Protein AF-A0A395ILX0-F1 (afdb_monomer_lite)

Secondary structure (DSSP, 8-state):
----SSSSSS----------S------HHHHHHHH-S--PPSS-SSSHHHHHHHHHHHH-B-HHHHTTT-TTPPBHHHHHHHHHHHGGG--HHHHTTS-HHHHSGGG---HHHHHHHHHHHHHT-SHHHHHHHHHHHHHHHHHHHHHHHHS-TT---GGGHHHHTT---HHHHHHHHHHHHHHHHHHTT-------SSSPPPHHHHHHHHHHHSTTTTSSSSS--

Organism: NCBI:txid38457

Radius of gyration: 26.36 Å; chains: 1; bounding box: 85×76×50 Å

pLDDT: mean 75.35, std 17.94, range [32.88, 97.44]

InterPro domains:
  IPR006674 HD domain [PF13023] (54-103)
  IPR006674 HD domain [PF13023] (110-171)
  IPR039356 5'-deoxynucleotidase YfbR/HDDC2 [PTHR11845] (108-191)

Structure (mmCIF, N/CA/C/O backbone):
data_AF-A0A395ILX0-F1
#
_entry.id   AF-A0A395ILX0-F1
#
loop_
_atom_site.group_PDB
_atom_site.id
_atom_site.type_symbol
_atom_site.label_atom_id
_atom_site.label_alt_id
_atom_site.label_comp_id
_atom_site.label_asym_id
_atom_site.label_entity_id
_atom_site.label_seq_id
_atom_site.pdbx_PDB_ins_code
_atom_site.Cartn_x
_atom_site.Cartn_y
_atom_site.Cartn_z
_atom_site.occupancy
_atom_site.B_iso_or_equiv
_atom_site.auth_seq_id
_atom_site.auth_comp_id
_atom_site.auth_asym_id
_atom_site.auth_atom_id
_atom_site.pdbx_PDB_model_num
ATOM 1 N N . MET A 1 1 ? 54.446 52.597 -11.846 1.00 37.75 1 MET A N 1
ATOM 2 C CA . MET A 1 1 ? 53.553 53.624 -11.258 1.00 37.75 1 MET A CA 1
ATOM 3 C C . MET A 1 1 ? 52.140 53.222 -11.654 1.00 37.75 1 MET A C 1
ATOM 5 O O . MET A 1 1 ? 51.953 52.989 -12.832 1.00 37.75 1 MET A O 1
ATOM 9 N N . SER A 1 2 ? 51.158 52.989 -10.794 1.00 36.16 2 SER A N 1
ATOM 10 C CA . SER A 1 2 ? 50.891 53.524 -9.460 1.00 36.16 2 SER A CA 1
ATOM 11 C C . SER A 1 2 ? 49.980 52.571 -8.675 1.00 36.16 2 SER A C 1
ATOM 13 O O . SER A 1 2 ? 49.118 51.905 -9.242 1.00 36.16 2 SER A O 1
ATOM 15 N N . ASN A 1 3 ? 50.185 52.558 -7.361 1.00 38.41 3 ASN A N 1
ATOM 16 C CA . ASN A 1 3 ? 49.425 51.847 -6.341 1.00 38.41 3 ASN A CA 1
ATOM 17 C C . ASN A 1 3 ? 47.933 52.204 -6.351 1.00 38.41 3 ASN A C 1
ATOM 19 O O . ASN A 1 3 ? 47.595 53.334 -6.017 1.00 38.41 3 ASN A O 1
ATOM 23 N N . ILE A 1 4 ? 47.054 51.235 -6.610 1.00 40.38 4 ILE A N 1
ATOM 24 C CA . ILE A 1 4 ? 45.664 51.256 -6.129 1.00 40.38 4 ILE A CA 1
ATOM 25 C C . ILE A 1 4 ? 45.257 49.809 -5.843 1.00 40.38 4 ILE A C 1
ATOM 27 O O . ILE A 1 4 ? 44.705 49.166 -6.716 1.00 40.38 4 ILE A O 1
ATOM 31 N N . THR A 1 5 ? 45.570 49.286 -4.655 1.00 44.69 5 THR A N 1
ATOM 32 C CA . THR A 1 5 ? 44.813 48.201 -3.983 1.00 44.69 5 THR A CA 1
ATOM 33 C C . THR A 1 5 ? 45.448 47.908 -2.621 1.00 44.69 5 THR A C 1
ATOM 35 O O . THR A 1 5 ? 46.076 46.867 -2.423 1.00 44.69 5 THR A O 1
ATOM 38 N N . LYS A 1 6 ? 45.322 48.832 -1.662 1.00 42.38 6 LYS A N 1
ATOM 39 C CA . LYS A 1 6 ? 45.599 48.506 -0.251 1.00 42.38 6 LYS A CA 1
ATOM 40 C C . LYS A 1 6 ? 44.650 49.125 0.780 1.00 42.38 6 LYS A C 1
ATOM 42 O O . LYS A 1 6 ? 44.779 48.794 1.945 1.00 42.38 6 LYS A O 1
ATOM 47 N N . GLU A 1 7 ? 43.649 49.908 0.371 1.00 39.06 7 GLU A N 1
ATOM 48 C CA . GLU A 1 7 ? 42.741 50.601 1.310 1.00 39.06 7 GLU A CA 1
ATOM 49 C C . GLU A 1 7 ? 41.268 50.160 1.238 1.00 39.06 7 GLU A C 1
ATOM 51 O O . GLU A 1 7 ? 40.382 50.854 1.719 1.00 39.06 7 GLU A O 1
ATOM 56 N N . ALA A 1 8 ? 40.980 48.978 0.688 1.00 37.53 8 ALA A N 1
ATOM 57 C CA . ALA A 1 8 ? 39.621 48.417 0.678 1.00 37.53 8 ALA A CA 1
ATOM 58 C C . ALA A 1 8 ? 39.522 47.051 1.380 1.00 37.53 8 ALA A C 1
ATOM 60 O O . ALA A 1 8 ? 38.641 46.258 1.057 1.00 37.53 8 ALA A O 1
ATOM 61 N N . ARG A 1 9 ? 40.443 46.748 2.309 1.00 35.59 9 ARG A N 1
ATOM 62 C CA . ARG A 1 9 ? 40.437 45.480 3.064 1.00 35.59 9 ARG A CA 1
ATOM 63 C C . ARG A 1 9 ? 40.113 45.617 4.556 1.00 35.59 9 ARG A C 1
ATOM 65 O O . ARG A 1 9 ? 39.810 44.607 5.173 1.00 35.59 9 ARG A O 1
ATOM 72 N N . ASP A 1 10 ? 40.022 46.834 5.088 1.00 39.03 10 ASP A N 1
ATOM 73 C CA . ASP A 1 10 ? 39.715 47.068 6.505 1.00 39.03 10 ASP A CA 1
ATOM 74 C C . ASP A 1 10 ? 38.418 47.872 6.655 1.00 39.03 10 ASP A C 1
ATOM 76 O O . ASP A 1 10 ? 38.462 49.066 6.939 1.00 39.03 10 ASP A O 1
ATOM 80 N N . LYS A 1 11 ? 37.258 47.246 6.386 1.00 45.38 11 LYS A N 1
ATOM 81 C CA . LYS A 1 11 ? 35.922 47.729 6.824 1.00 45.38 11 LYS A CA 1
ATOM 82 C C . LYS A 1 11 ? 34.763 46.755 6.548 1.00 45.38 11 LYS A C 1
ATOM 84 O O . LYS A 1 11 ? 33.643 47.178 6.278 1.00 45.38 11 LYS A O 1
ATOM 89 N N . ALA A 1 12 ? 35.000 45.451 6.646 1.00 38.78 12 ALA A N 1
ATOM 90 C CA . ALA A 1 12 ? 33.917 44.479 6.772 1.00 38.78 12 ALA A CA 1
ATOM 91 C C . ALA A 1 12 ? 33.974 43.928 8.197 1.00 38.78 12 ALA A C 1
ATOM 93 O O . ALA A 1 12 ? 34.868 43.152 8.521 1.00 38.78 12 ALA A O 1
ATOM 94 N N . GLY A 1 13 ? 33.079 44.416 9.059 1.00 38.31 13 GLY A N 1
ATOM 95 C CA . GLY A 1 13 ? 32.908 43.873 10.402 1.00 38.31 13 GLY A CA 1
ATOM 96 C C . GLY A 1 13 ? 32.650 42.371 10.327 1.00 38.31 13 GLY A C 1
ATOM 97 O O . GLY A 1 13 ? 31.923 41.904 9.449 1.00 38.31 13 GLY A O 1
ATOM 98 N N . GLU A 1 14 ? 33.287 41.626 11.224 1.00 37.19 14 GLU A N 1
ATOM 99 C CA . GLU A 1 14 ? 33.041 40.201 11.407 1.00 37.19 14 GLU A CA 1
ATOM 100 C C . GLU A 1 14 ? 31.539 39.964 11.613 1.00 37.19 14 GLU A C 1
ATOM 102 O O . GLU A 1 14 ? 30.945 40.570 12.510 1.00 37.19 14 GLU A O 1
ATOM 107 N N . PRO A 1 15 ? 30.891 39.085 10.833 1.00 40.38 15 PRO A N 1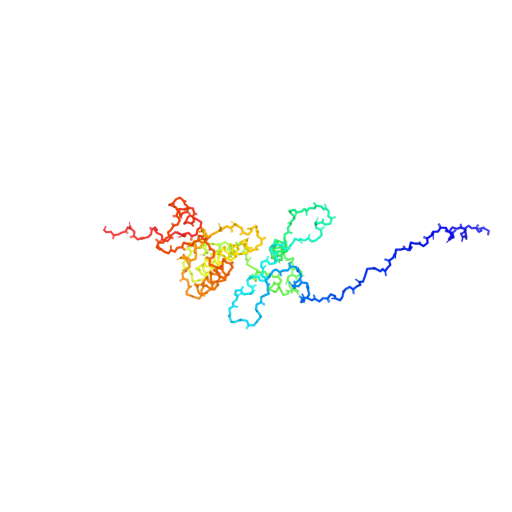
ATOM 108 C CA . PRO A 1 15 ? 29.608 38.558 11.238 1.00 40.38 15 PRO A CA 1
ATOM 109 C C . PRO A 1 15 ? 29.876 37.558 12.365 1.00 40.38 15 PRO A C 1
ATOM 111 O O . PRO A 1 15 ? 30.141 36.381 12.124 1.00 40.38 15 PRO A O 1
ATOM 114 N N . THR A 1 16 ? 29.802 38.024 13.611 1.00 40.56 16 THR A N 1
ATOM 115 C CA . THR A 1 16 ? 29.566 37.173 14.780 1.00 40.56 16 THR A CA 1
ATOM 116 C C . THR A 1 16 ? 28.148 36.610 14.686 1.00 40.56 16 THR A C 1
ATOM 118 O O . THR A 1 16 ? 27.218 37.046 15.355 1.00 40.56 16 THR A O 1
ATOM 121 N N . LEU A 1 17 ? 27.966 35.632 13.800 1.00 40.72 17 LEU A N 1
ATOM 122 C CA . LEU A 1 17 ? 26.864 34.691 13.909 1.00 40.72 17 LEU A CA 1
ATOM 123 C C . LEU A 1 17 ? 27.265 33.702 14.995 1.00 40.72 17 LEU A C 1
ATOM 125 O O . LEU A 1 17 ? 28.169 32.893 14.802 1.00 40.72 17 LEU A O 1
ATOM 129 N N . GLU A 1 18 ? 26.617 33.834 16.148 1.00 38.47 18 GLU A N 1
ATOM 130 C CA . GLU A 1 18 ? 26.640 32.891 17.259 1.00 38.47 18 GLU A CA 1
ATOM 131 C C . GLU A 1 18 ? 26.557 31.447 16.741 1.00 38.47 18 GLU A C 1
ATOM 133 O O . GLU A 1 18 ? 25.488 30.906 16.450 1.00 38.47 18 GLU A O 1
ATOM 138 N N . ALA A 1 19 ? 27.719 30.807 16.617 1.00 39.69 19 ALA A N 1
ATOM 139 C CA . ALA A 1 19 ? 27.864 29.385 16.357 1.00 39.69 19 ALA A CA 1
ATOM 140 C C . ALA A 1 19 ? 27.577 28.609 17.651 1.00 39.69 19 ALA A C 1
ATOM 142 O O . ALA A 1 19 ? 28.439 27.930 18.199 1.00 39.69 19 ALA A O 1
ATOM 143 N N . THR A 1 20 ? 26.362 28.747 18.174 1.00 41.03 20 THR A N 1
ATOM 144 C CA . THR A 1 20 ? 25.880 28.031 19.361 1.00 41.03 20 THR A CA 1
ATOM 145 C C . THR A 1 20 ? 24.403 27.681 19.209 1.00 41.03 20 THR A C 1
ATOM 147 O O . THR A 1 20 ? 23.573 27.929 20.078 1.00 41.03 20 THR A O 1
ATOM 150 N N . LYS A 1 21 ? 24.059 26.988 18.121 1.00 40.59 21 LYS A N 1
ATOM 151 C CA . LYS A 1 21 ? 23.031 25.949 18.223 1.00 40.59 21 LYS A CA 1
ATOM 152 C C . LYS A 1 21 ? 23.736 24.614 18.169 1.00 40.59 21 LYS A C 1
ATOM 154 O O . LYS A 1 21 ? 24.311 24.248 17.151 1.00 40.59 21 LYS A O 1
ATOM 159 N N . ALA A 1 22 ? 23.738 23.959 19.328 1.00 43.06 22 ALA A N 1
ATOM 160 C CA . ALA A 1 22 ? 24.242 22.622 19.546 1.00 43.06 22 ALA A CA 1
ATOM 161 C C . ALA A 1 22 ? 23.949 21.744 18.330 1.00 43.06 22 ALA A C 1
ATOM 163 O O . ALA A 1 22 ? 22.792 21.561 17.948 1.00 43.06 22 ALA A O 1
ATOM 164 N N . GLN A 1 23 ? 25.008 21.200 17.744 1.00 47.88 23 GLN A N 1
ATOM 165 C CA . GLN A 1 23 ? 24.914 20.068 16.846 1.00 47.88 23 GLN A CA 1
ATOM 166 C C . GLN A 1 23 ? 24.413 18.899 17.695 1.00 47.88 23 GLN A C 1
ATOM 168 O O . GLN A 1 23 ? 25.193 18.146 18.273 1.00 47.88 23 GLN A O 1
ATOM 173 N N . GLN A 1 24 ? 23.094 18.832 17.891 1.00 59.31 24 GLN A N 1
ATOM 174 C CA . GLN A 1 24 ? 22.452 17.693 18.521 1.00 59.31 24 GLN A CA 1
ATOM 175 C C . GLN A 1 24 ? 22.918 16.455 17.760 1.00 59.31 24 GLN A C 1
ATOM 177 O O . GLN A 1 24 ? 22.931 16.453 16.528 1.00 59.31 24 GLN A O 1
ATOM 182 N N . SER A 1 25 ? 23.360 15.433 18.494 1.00 55.97 25 SER A N 1
ATOM 183 C CA . SER A 1 25 ? 23.783 14.169 17.905 1.00 55.97 25 SER A CA 1
ATOM 184 C C . SER A 1 25 ? 22.599 13.552 17.170 1.00 55.97 25 SER A C 1
ATOM 186 O O . SER A 1 25 ? 21.704 12.963 17.783 1.00 55.97 25 SER A O 1
ATOM 188 N N . TRP A 1 26 ? 22.580 13.772 15.859 1.00 72.31 26 TRP A N 1
ATOM 189 C CA . TRP A 1 26 ? 21.624 13.190 14.938 1.00 72.31 26 TRP A CA 1
ATOM 190 C C . TRP A 1 26 ? 21.804 11.673 14.962 1.00 72.31 26 TRP A C 1
ATOM 192 O O . TRP A 1 26 ? 22.924 11.173 14.843 1.00 72.31 26 TRP A O 1
ATOM 202 N N . SER A 1 27 ? 20.705 10.952 15.151 1.00 78.56 27 SER A N 1
ATOM 203 C CA . SER A 1 27 ? 20.638 9.507 14.964 1.00 78.56 27 SER A CA 1
ATOM 204 C C . SER A 1 27 ? 19.290 9.164 14.342 1.00 78.56 27 SER A C 1
ATOM 206 O O . SER A 1 27 ? 18.306 9.888 14.541 1.00 78.56 27 SER A O 1
ATOM 208 N N . VAL A 1 28 ? 19.251 8.082 13.568 1.00 70.25 28 VAL A N 1
ATOM 209 C CA . VAL A 1 28 ? 18.034 7.630 12.883 1.00 70.25 28 VAL A CA 1
ATOM 210 C C . VAL A 1 28 ? 16.945 7.319 13.909 1.00 70.25 28 VAL A C 1
ATOM 212 O O . VAL A 1 28 ? 15.804 7.738 13.749 1.00 70.25 28 VAL A O 1
ATOM 215 N N . GLU A 1 29 ? 17.323 6.696 15.021 1.00 74.75 29 GLU A N 1
ATOM 216 C CA . GLU A 1 29 ? 16.431 6.287 16.106 1.00 74.75 29 GLU A CA 1
ATOM 217 C C . GLU A 1 29 ? 15.801 7.498 16.794 1.00 74.75 29 GLU A C 1
ATOM 219 O O . GLU A 1 29 ? 14.611 7.490 17.095 1.00 74.75 29 GLU A O 1
ATOM 224 N N . LYS A 1 30 ? 16.570 8.576 17.003 1.00 72.00 30 LYS A N 1
ATOM 225 C CA . LYS A 1 30 ? 16.038 9.813 17.586 1.00 72.00 30 LYS A CA 1
ATOM 226 C C . LYS A 1 30 ? 15.044 10.489 16.658 1.00 72.00 30 LYS A C 1
ATOM 228 O O . LYS A 1 30 ? 13.990 10.904 17.123 1.00 72.00 30 LYS A O 1
ATOM 233 N N . VAL A 1 31 ? 15.349 10.591 15.365 1.00 73.75 31 VAL A N 1
ATOM 234 C CA . VAL A 1 31 ? 14.406 11.171 14.395 1.00 73.75 31 VAL A CA 1
ATOM 235 C C . VAL A 1 31 ? 13.131 10.327 14.341 1.00 73.75 31 VAL A C 1
ATOM 237 O O . VAL A 1 31 ? 12.039 10.884 14.407 1.00 73.75 31 VAL A O 1
ATOM 240 N N . ILE A 1 32 ? 13.264 8.996 14.333 1.00 69.94 32 ILE A N 1
ATOM 241 C CA . ILE A 1 32 ? 12.125 8.071 14.379 1.00 69.94 32 ILE A CA 1
ATOM 242 C C . ILE A 1 32 ? 11.286 8.272 15.654 1.00 69.94 32 ILE A C 1
ATOM 244 O O . ILE A 1 32 ? 10.066 8.332 15.582 1.00 69.94 32 ILE A O 1
ATOM 248 N N . ALA A 1 33 ? 11.916 8.419 16.817 1.00 68.44 33 ALA A N 1
ATOM 249 C CA . ALA A 1 33 ? 11.198 8.577 18.082 1.00 68.44 33 ALA A CA 1
ATOM 250 C C . ALA A 1 33 ? 10.549 9.961 18.267 1.00 68.44 33 ALA A C 1
ATOM 252 O O . ALA A 1 33 ? 9.611 10.092 19.048 1.00 68.44 33 ALA A O 1
ATOM 253 N N . THR A 1 34 ? 11.068 11.001 17.605 1.00 68.94 34 THR A N 1
ATOM 254 C CA . THR A 1 34 ? 10.608 12.388 17.813 1.00 68.94 34 THR A CA 1
ATOM 255 C C . THR A 1 34 ? 9.522 12.789 16.820 1.00 68.94 34 THR A C 1
ATOM 257 O O . THR A 1 34 ? 8.602 13.516 17.178 1.00 68.94 34 THR A O 1
ATOM 260 N N . GLU A 1 35 ? 9.632 12.325 15.577 1.00 66.06 35 GLU A N 1
ATOM 261 C CA . GLU A 1 35 ? 8.764 12.754 14.475 1.00 66.06 35 GLU A CA 1
ATOM 262 C C . GLU A 1 35 ? 7.599 11.785 14.223 1.00 66.06 35 GLU A C 1
ATOM 264 O O . GLU A 1 35 ? 6.687 12.119 13.469 1.00 66.06 35 GLU A O 1
ATOM 269 N N . PHE A 1 36 ? 7.606 10.587 14.827 1.00 67.06 36 PHE A N 1
ATOM 270 C CA . PHE A 1 36 ? 6.648 9.536 14.485 1.00 67.06 36 PHE A CA 1
ATOM 271 C C . PHE A 1 36 ? 5.979 8.930 15.727 1.00 67.06 36 PHE A C 1
ATOM 273 O O . PHE A 1 36 ? 6.664 8.523 16.666 1.00 67.06 36 PHE A O 1
ATOM 280 N N . PRO A 1 37 ? 4.638 8.825 15.738 1.00 64.38 37 PRO A N 1
ATOM 281 C CA . PRO A 1 37 ? 3.884 8.377 16.907 1.00 64.38 37 PRO A CA 1
ATOM 282 C C . PRO A 1 37 ? 3.999 6.869 17.183 1.00 64.38 37 PRO A C 1
ATOM 284 O O . PRO A 1 37 ? 3.625 6.428 18.268 1.00 64.38 37 PRO A O 1
ATOM 287 N N . ILE A 1 38 ? 4.493 6.071 16.226 1.00 69.19 38 ILE A N 1
ATOM 288 C CA . ILE A 1 38 ? 4.489 4.603 16.300 1.00 69.19 38 ILE A CA 1
ATOM 289 C C . ILE A 1 38 ? 5.880 4.038 16.021 1.00 69.19 38 ILE A C 1
ATOM 29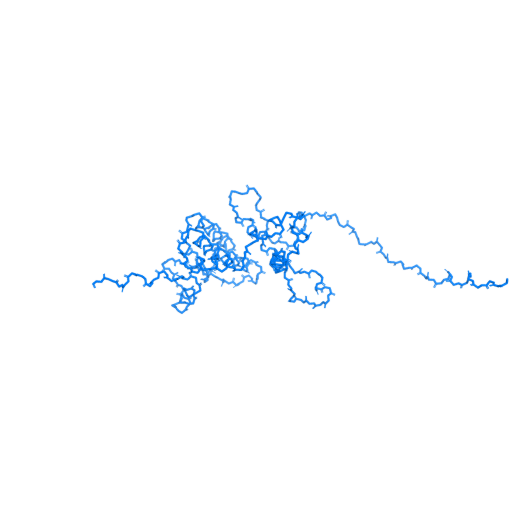1 O O . ILE A 1 38 ? 6.485 4.285 1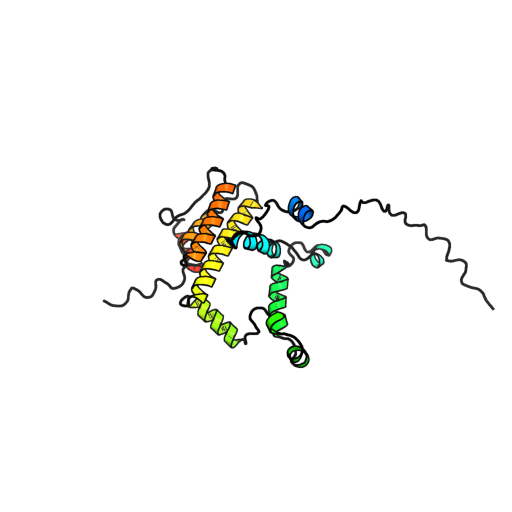4.975 1.00 69.19 38 ILE A O 1
ATOM 295 N N . ILE A 1 39 ? 6.360 3.229 16.968 1.00 75.19 39 ILE A N 1
ATOM 296 C CA . ILE A 1 39 ? 7.577 2.432 16.824 1.00 75.19 39 ILE A CA 1
ATOM 297 C C . ILE A 1 39 ? 7.195 1.115 16.151 1.00 75.19 39 ILE A C 1
ATOM 299 O O . ILE A 1 39 ? 6.467 0.300 16.716 1.00 75.19 39 ILE A O 1
ATOM 303 N N . LEU A 1 40 ? 7.696 0.922 14.937 1.00 81.44 40 LEU A N 1
ATOM 304 C CA . LEU A 1 40 ? 7.480 -0.292 14.159 1.00 81.44 40 LEU A CA 1
ATOM 305 C C . LEU A 1 40 ? 8.361 -1.419 14.702 1.00 81.44 40 LEU A C 1
ATOM 307 O O . LEU A 1 40 ? 9.511 -1.193 15.079 1.00 81.44 40 LEU A O 1
ATOM 31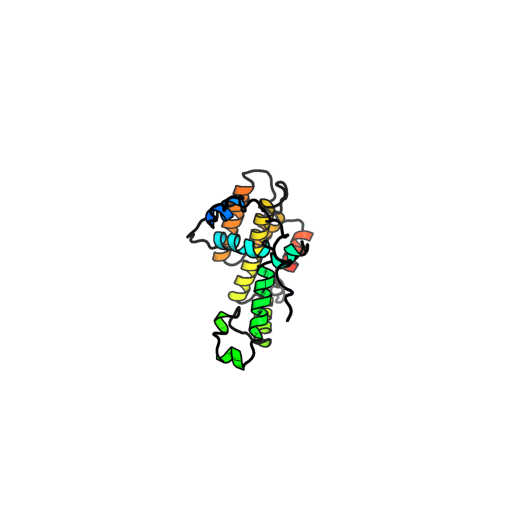1 N N . LYS A 1 41 ? 7.819 -2.637 14.748 1.00 81.56 41 LYS A N 1
ATOM 312 C CA . LYS A 1 41 ? 8.579 -3.824 15.151 1.00 81.56 41 LYS A CA 1
ATOM 313 C C . LYS A 1 41 ? 9.498 -4.251 14.007 1.00 81.56 41 LYS A C 1
ATOM 315 O O . LYS A 1 41 ? 9.056 -4.366 12.869 1.00 81.56 41 LYS A O 1
ATOM 320 N N . GLU A 1 42 ? 10.764 -4.497 14.318 1.00 83.44 42 GLU A N 1
ATOM 321 C CA . GLU A 1 42 ? 11.750 -5.008 13.361 1.00 83.44 42 GLU A CA 1
ATOM 322 C C . GLU A 1 42 ? 11.772 -6.543 13.347 1.00 83.44 42 GLU A C 1
ATOM 324 O O . GLU A 1 42 ? 11.443 -7.180 14.349 1.00 83.44 42 GLU A O 1
ATOM 329 N N . ASN A 1 43 ? 12.225 -7.131 12.232 1.00 84.31 43 ASN A N 1
ATOM 330 C CA . ASN A 1 43 ? 12.390 -8.582 12.047 1.00 84.31 43 ASN A CA 1
ATOM 331 C C . ASN A 1 43 ? 11.117 -9.392 12.346 1.00 84.31 43 ASN A C 1
ATOM 333 O O . ASN A 1 43 ? 11.173 -10.478 12.923 1.00 84.31 43 ASN A O 1
ATOM 337 N N . THR A 1 44 ? 9.962 -8.838 11.983 1.00 86.94 44 THR A N 1
ATOM 338 C CA . THR A 1 44 ? 8.681 -9.539 12.039 1.00 86.94 44 THR A CA 1
ATOM 339 C C . THR A 1 44 ? 8.528 -10.469 10.841 1.00 86.94 44 THR A C 1
ATOM 341 O O . THR A 1 44 ? 8.950 -10.135 9.738 1.00 86.94 44 THR A O 1
ATOM 344 N N . GLU A 1 45 ? 7.863 -11.608 11.040 1.00 88.50 45 GLU A N 1
ATOM 345 C CA . GLU A 1 45 ? 7.448 -12.497 9.940 1.00 88.50 45 GLU A CA 1
ATOM 346 C C . GLU A 1 45 ? 6.368 -11.845 9.054 1.00 88.50 45 GLU A C 1
ATOM 348 O O . GLU A 1 45 ? 6.215 -12.190 7.886 1.00 88.50 45 GLU A O 1
ATOM 353 N N . SER A 1 46 ? 5.623 -10.880 9.607 1.00 90.38 46 SER A N 1
ATOM 354 C CA . SER A 1 46 ? 4.642 -10.086 8.871 1.00 90.38 46 SER A CA 1
ATOM 355 C C . SER A 1 46 ? 5.292 -8.916 8.123 1.00 90.38 46 SER A C 1
ATOM 357 O O . SER A 1 46 ? 6.166 -8.248 8.689 1.00 90.38 46 SER A O 1
ATOM 359 N N . PRO A 1 47 ? 4.838 -8.602 6.893 1.00 90.81 47 PRO A N 1
ATOM 360 C CA . PRO A 1 47 ? 5.267 -7.416 6.162 1.00 90.81 47 PRO A CA 1
ATOM 361 C C . PRO A 1 47 ? 4.553 -6.124 6.601 1.00 90.81 47 PRO A C 1
ATOM 363 O O . PRO A 1 47 ? 4.967 -5.045 6.178 1.00 90.81 47 PRO A O 1
ATOM 366 N N . VAL A 1 48 ? 3.514 -6.185 7.445 1.00 90.06 48 VAL A N 1
ATOM 367 C CA . VAL A 1 48 ? 2.706 -5.010 7.837 1.00 90.06 48 VAL A CA 1
ATOM 368 C C . VAL A 1 48 ? 3.552 -3.875 8.440 1.00 90.06 48 VAL A C 1
ATOM 370 O O . VAL A 1 48 ? 3.397 -2.731 8.000 1.00 90.06 48 VAL A O 1
ATOM 373 N N . PRO A 1 49 ? 4.534 -4.131 9.333 1.00 88.81 49 PRO A N 1
ATOM 374 C CA . PRO A 1 49 ? 5.427 -3.074 9.807 1.00 88.81 49 PRO A CA 1
ATOM 375 C C . PRO A 1 49 ? 6.224 -2.403 8.681 1.00 88.81 49 PRO A C 1
ATOM 377 O O . PRO A 1 49 ? 6.462 -1.197 8.721 1.00 88.81 49 PRO A O 1
ATOM 380 N N . PHE A 1 50 ? 6.612 -3.149 7.643 1.00 87.50 50 PHE A N 1
ATOM 381 C CA . PHE A 1 50 ? 7.271 -2.571 6.472 1.00 87.50 50 PHE A CA 1
ATOM 382 C C . PHE A 1 50 ? 6.307 -1.701 5.653 1.00 87.50 50 PHE A C 1
ATOM 384 O O . PHE A 1 50 ? 6.712 -0.638 5.181 1.00 87.50 50 PHE A O 1
ATOM 391 N N . PHE A 1 51 ? 5.032 -2.079 5.533 1.00 89.94 51 PHE A N 1
ATOM 392 C CA . PHE A 1 51 ? 4.027 -1.260 4.845 1.00 89.94 51 PHE A CA 1
ATOM 393 C C . PHE A 1 51 ? 3.813 0.092 5.536 1.00 89.94 51 PHE A C 1
ATOM 395 O O . PHE A 1 51 ? 3.852 1.131 4.875 1.00 89.94 51 PHE A O 1
ATOM 402 N N . HIS A 1 52 ? 3.725 0.105 6.868 1.00 88.12 52 HIS A N 1
ATOM 403 C CA . HIS A 1 52 ? 3.695 1.346 7.654 1.00 88.12 52 HIS A CA 1
ATOM 404 C C . HIS A 1 52 ? 4.941 2.213 7.439 1.00 88.12 52 HIS A C 1
ATOM 406 O O . HIS A 1 52 ? 4.877 3.442 7.416 1.00 88.12 52 HIS A O 1
ATOM 412 N N . MET A 1 53 ? 6.108 1.595 7.239 1.00 85.44 53 MET A N 1
ATOM 413 C CA . MET A 1 53 ? 7.320 2.340 6.899 1.00 85.44 53 MET A CA 1
ATOM 414 C C . MET A 1 53 ? 7.239 2.969 5.498 1.00 85.44 53 MET A C 1
ATOM 416 O O . MET A 1 53 ? 7.721 4.091 5.319 1.00 85.44 53 MET A O 1
ATOM 420 N N . LEU A 1 54 ? 6.637 2.287 4.516 1.00 85.81 54 LEU A N 1
ATOM 421 C CA . LEU A 1 54 ? 6.470 2.807 3.152 1.00 85.81 54 LEU A CA 1
ATOM 422 C C . LEU A 1 54 ? 5.572 4.049 3.096 1.00 85.81 54 LEU A C 1
ATOM 424 O O . LEU A 1 54 ? 5.839 4.940 2.286 1.00 85.81 54 LEU A O 1
ATOM 428 N N . GLU A 1 55 ? 4.576 4.164 3.979 1.00 85.94 55 GLU A N 1
ATOM 429 C CA . GLU A 1 55 ? 3.681 5.332 4.073 1.00 85.94 55 GLU A CA 1
ATOM 430 C C . GLU A 1 55 ? 4.449 6.656 4.217 1.00 85.94 55 GLU A C 1
ATOM 432 O O . GLU A 1 55 ? 4.060 7.702 3.686 1.00 85.94 55 GLU A O 1
ATOM 437 N N . ARG A 1 56 ? 5.628 6.609 4.846 1.00 85.44 56 ARG A N 1
ATOM 438 C CA . ARG A 1 56 ? 6.515 7.770 5.003 1.00 85.44 56 ARG A CA 1
ATOM 439 C C . ARG A 1 56 ? 6.900 8.393 3.664 1.00 85.44 56 ARG A C 1
ATOM 441 O O . ARG A 1 56 ? 7.129 9.601 3.600 1.00 85.44 56 ARG A O 1
ATOM 448 N N . LEU A 1 57 ? 6.956 7.613 2.584 1.00 86.31 57 LEU A N 1
ATOM 449 C CA . LEU A 1 57 ? 7.245 8.132 1.247 1.00 86.31 57 LEU A CA 1
ATOM 450 C C . LEU A 1 57 ? 6.093 8.989 0.697 1.00 86.31 57 LEU A C 1
ATOM 452 O O . LEU A 1 57 ? 6.367 9.928 -0.054 1.00 86.31 57 LEU A O 1
ATOM 456 N N . LYS A 1 58 ? 4.837 8.717 1.085 1.00 88.44 58 LYS A N 1
ATOM 457 C CA . LYS A 1 58 ? 3.643 9.470 0.653 1.00 88.44 58 LYS A CA 1
ATOM 458 C C . LYS A 1 58 ? 3.481 10.788 1.411 1.00 88.44 58 LYS A C 1
ATOM 460 O O . LYS A 1 58 ? 3.151 11.835 0.832 1.00 88.44 58 LYS A O 1
ATOM 465 N N . THR A 1 59 ? 3.755 10.758 2.712 1.00 87.06 59 THR A N 1
ATOM 466 C CA . THR A 1 59 ? 3.586 11.912 3.604 1.00 87.06 59 THR A CA 1
ATOM 467 C C . THR A 1 59 ? 4.780 12.866 3.559 1.00 87.06 59 THR A C 1
ATOM 469 O O . THR A 1 59 ? 4.597 14.085 3.621 1.00 87.06 59 THR A O 1
ATOM 472 N N . THR A 1 60 ? 5.997 12.355 3.339 1.00 87.25 60 THR A N 1
ATOM 473 C CA . THR A 1 60 ? 7.201 13.194 3.256 1.00 87.25 60 THR A CA 1
ATOM 474 C C . THR A 1 60 ? 7.230 13.982 1.950 1.00 87.25 60 THR A C 1
ATOM 476 O O . THR A 1 60 ? 7.376 13.426 0.859 1.00 87.25 60 THR A O 1
ATOM 479 N N . LYS A 1 61 ? 7.124 15.310 2.057 1.00 90.56 61 LYS A N 1
ATOM 480 C CA . LYS A 1 61 ? 7.194 16.224 0.910 1.00 90.56 61 LYS A CA 1
ATOM 481 C C . LYS A 1 61 ? 8.636 16.550 0.541 1.00 90.56 61 LYS A C 1
ATOM 483 O O . LYS A 1 61 ? 9.518 16.629 1.392 1.00 90.56 61 LYS A O 1
ATOM 488 N N . ARG A 1 62 ? 8.886 16.772 -0.749 1.00 89.25 62 ARG A N 1
ATOM 489 C CA . ARG A 1 62 ? 10.221 17.126 -1.250 1.00 89.25 62 ARG A CA 1
ATOM 490 C C . ARG A 1 62 ? 10.634 18.514 -0.743 1.00 89.25 62 ARG A C 1
ATOM 492 O O . ARG A 1 62 ? 10.094 19.536 -1.168 1.00 89.25 62 ARG A O 1
ATOM 499 N N . GLU A 1 63 ? 11.650 18.545 0.117 1.00 85.25 63 GLU A N 1
ATOM 500 C CA . GLU A 1 63 ? 12.143 19.763 0.786 1.00 85.25 63 GLU A CA 1
ATOM 501 C C . GLU A 1 63 ? 12.543 20.889 -0.176 1.00 85.25 63 GLU A C 1
ATOM 503 O O . GLU A 1 63 ? 12.371 22.070 0.129 1.00 85.25 63 GLU A O 1
ATOM 508 N N . GLY A 1 64 ? 13.004 20.538 -1.381 1.00 86.38 64 GLY A N 1
ATOM 509 C CA . GLY A 1 64 ? 13.297 21.509 -2.434 1.00 86.38 64 GLY A CA 1
ATOM 510 C C . GLY A 1 64 ? 12.125 22.451 -2.723 1.00 86.38 64 GLY A C 1
ATOM 511 O O . GLY A 1 64 ? 12.344 23.653 -2.810 1.00 86.38 64 GLY A O 1
ATOM 512 N N . TRP A 1 65 ? 10.890 21.941 -2.796 1.00 87.81 65 TRP A N 1
ATOM 513 C CA . TRP A 1 65 ? 9.693 22.747 -3.078 1.00 87.81 65 TRP A CA 1
ATOM 514 C C . TRP A 1 65 ? 9.226 23.550 -1.859 1.00 87.81 65 TRP A C 1
ATOM 516 O O . TRP A 1 65 ? 8.810 24.703 -1.994 1.00 87.81 65 TRP A O 1
ATOM 526 N N . ARG A 1 66 ? 9.360 22.980 -0.653 1.00 85.62 66 ARG A N 1
ATOM 527 C CA . ARG A 1 66 ? 8.966 23.646 0.601 1.00 85.62 66 ARG A CA 1
ATOM 528 C C . ARG A 1 66 ? 9.760 24.924 0.847 1.00 85.62 66 ARG A C 1
ATOM 530 O O . ARG A 1 66 ? 9.189 25.917 1.294 1.00 85.62 66 ARG A O 1
ATOM 537 N N . ARG A 1 67 ? 11.045 24.937 0.474 1.00 87.81 67 ARG A N 1
ATOM 538 C CA . ARG A 1 67 ? 11.917 26.125 0.541 1.00 87.81 67 ARG A CA 1
ATOM 539 C C . ARG A 1 67 ? 11.410 27.316 -0.280 1.00 87.81 67 ARG A C 1
ATOM 541 O O . ARG A 1 67 ? 11.815 28.439 -0.004 1.00 87.81 67 ARG A O 1
ATOM 548 N N . PHE A 1 68 ? 10.527 27.082 -1.250 1.00 90.12 68 PHE A N 1
ATOM 549 C CA . PHE A 1 68 ? 9.892 28.115 -2.072 1.00 90.12 68 PHE A CA 1
ATOM 550 C C . PHE A 1 68 ? 8.419 28.354 -1.704 1.00 90.12 68 PHE A C 1
ATOM 552 O O . PHE A 1 68 ? 7.677 28.950 -2.479 1.00 90.12 68 PHE A O 1
ATOM 559 N N . GLY A 1 69 ? 7.971 27.889 -0.533 1.00 88.94 69 GLY A N 1
ATOM 560 C CA . GLY A 1 69 ? 6.604 28.109 -0.054 1.00 88.94 69 GLY A CA 1
ATOM 561 C C . GLY A 1 69 ? 5.543 27.226 -0.717 1.00 88.94 69 GLY A C 1
ATOM 562 O O . GLY A 1 69 ? 4.352 27.450 -0.511 1.00 88.94 69 GLY A O 1
ATOM 563 N N . ILE A 1 70 ? 5.937 26.204 -1.484 1.00 89.44 70 ILE A N 1
ATOM 564 C CA . ILE A 1 70 ? 4.996 25.251 -2.083 1.00 89.44 70 ILE A CA 1
ATOM 565 C C . ILE A 1 70 ? 4.656 24.184 -1.036 1.00 89.44 70 ILE A C 1
ATOM 567 O O . ILE A 1 70 ? 5.399 23.224 -0.833 1.00 89.44 70 ILE A O 1
ATOM 571 N N . SER A 1 71 ? 3.528 24.367 -0.348 1.00 81.38 71 SER A N 1
ATOM 572 C CA . SER A 1 71 ? 3.073 23.488 0.740 1.00 81.38 71 SER A CA 1
ATOM 573 C C . SER A 1 71 ? 2.387 22.205 0.258 1.00 81.38 71 SER A C 1
ATOM 575 O O . SER A 1 71 ? 2.496 21.173 0.911 1.00 81.38 71 SER A O 1
ATOM 577 N N . ARG A 1 72 ? 1.730 22.241 -0.908 1.00 87.00 72 ARG A N 1
ATOM 578 C CA . ARG A 1 72 ? 1.090 21.084 -1.565 1.00 87.00 72 ARG A CA 1
ATOM 579 C C . ARG A 1 72 ? 1.955 20.520 -2.700 1.00 87.00 72 ARG A C 1
ATOM 581 O O . ARG A 1 72 ? 1.462 20.272 -3.795 1.00 87.00 72 ARG A O 1
ATOM 588 N N . GLY A 1 73 ? 3.261 20.415 -2.459 1.00 85.69 73 GLY A N 1
ATOM 589 C CA . GLY A 1 73 ? 4.217 19.851 -3.416 1.00 85.69 73 GLY A CA 1
ATOM 590 C C . GLY A 1 73 ? 4.166 18.321 -3.484 1.00 85.69 73 GLY A C 1
ATOM 591 O O . GLY A 1 73 ? 3.517 17.678 -2.659 1.00 85.69 73 GLY A O 1
ATOM 592 N N . GLU A 1 74 ? 4.888 17.754 -4.454 1.00 92.00 74 GLU A N 1
ATOM 593 C CA . GLU A 1 74 ? 5.026 16.299 -4.619 1.00 92.00 74 GLU A CA 1
ATOM 594 C C . GLU A 1 74 ? 5.661 15.645 -3.372 1.00 92.00 74 GLU A C 1
ATOM 596 O O . GLU A 1 74 ? 6.512 16.239 -2.686 1.00 92.00 74 GLU A O 1
ATOM 601 N N . SER A 1 75 ? 5.249 14.413 -3.079 1.00 92.75 75 SER A N 1
ATOM 602 C CA . SER A 1 75 ? 5.897 13.555 -2.089 1.00 92.75 75 SER A CA 1
ATOM 603 C C . SER A 1 75 ? 7.166 12.894 -2.644 1.00 92.75 75 SER A C 1
ATOM 605 O O . SER A 1 75 ? 7.501 13.000 -3.829 1.00 92.75 75 SER A O 1
ATOM 607 N N . ILE A 1 76 ? 7.902 12.190 -1.781 1.00 88.19 76 ILE A N 1
ATOM 608 C CA . ILE A 1 76 ? 9.000 11.329 -2.231 1.00 88.19 76 ILE A CA 1
ATOM 609 C C . ILE A 1 76 ? 8.460 10.191 -3.112 1.00 88.19 76 ILE A C 1
ATOM 611 O O . ILE A 1 76 ? 9.078 9.902 -4.137 1.00 88.19 76 ILE A O 1
ATOM 615 N N . SER A 1 77 ? 7.311 9.592 -2.773 1.00 88.75 77 SER A N 1
ATOM 616 C CA . SER A 1 77 ? 6.693 8.528 -3.578 1.00 88.75 77 SER A CA 1
ATOM 617 C C . SER A 1 77 ? 6.291 9.013 -4.974 1.00 88.75 77 SER A C 1
ATOM 619 O O . SER A 1 77 ? 6.625 8.347 -5.952 1.00 88.75 77 SER A O 1
ATOM 621 N N . ASP A 1 78 ? 5.678 10.198 -5.089 1.00 88.50 78 ASP A N 1
ATOM 622 C CA . ASP A 1 78 ? 5.307 10.816 -6.372 1.00 88.50 78 ASP A CA 1
ATOM 623 C C . ASP A 1 78 ? 6.541 10.982 -7.272 1.00 88.50 78 ASP A C 1
ATOM 625 O O . ASP A 1 78 ? 6.549 10.641 -8.460 1.00 88.50 78 ASP A O 1
ATOM 629 N N . HIS A 1 79 ? 7.624 11.486 -6.673 1.00 88.81 79 HIS A N 1
ATOM 630 C CA . HIS A 1 79 ? 8.892 11.697 -7.350 1.00 88.81 79 HIS A CA 1
ATOM 631 C C . HIS A 1 79 ? 9.518 10.374 -7.810 1.00 88.81 79 HIS A C 1
ATOM 633 O O . HIS A 1 79 ? 9.905 10.254 -8.973 1.00 88.81 79 HIS A O 1
ATOM 639 N N . MET A 1 80 ? 9.597 9.376 -6.922 1.00 84.50 80 MET A N 1
ATOM 640 C CA . MET A 1 80 ? 10.167 8.056 -7.213 1.00 84.50 80 MET A CA 1
ATOM 641 C C . MET A 1 80 ? 9.390 7.324 -8.307 1.00 84.50 80 MET A C 1
ATOM 643 O O . MET A 1 80 ? 10.007 6.758 -9.211 1.00 84.50 80 MET A O 1
ATOM 647 N N . TYR A 1 81 ? 8.057 7.383 -8.265 1.00 85.31 81 TYR A N 1
ATOM 648 C CA . TYR A 1 81 ? 7.199 6.797 -9.290 1.00 85.31 81 TYR A CA 1
ATOM 649 C C . TYR A 1 81 ? 7.450 7.437 -10.659 1.00 85.31 81 TYR A C 1
ATOM 651 O O . TYR A 1 81 ? 7.654 6.752 -11.658 1.00 85.31 81 TYR A O 1
ATOM 659 N N . ARG A 1 82 ? 7.541 8.769 -10.726 1.00 84.00 82 ARG A N 1
ATOM 660 C CA . ARG A 1 82 ? 7.857 9.436 -11.994 1.00 84.00 82 ARG A CA 1
ATOM 661 C C . ARG A 1 82 ? 9.285 9.149 -12.465 1.00 84.00 82 ARG A C 1
ATOM 663 O O . ARG A 1 82 ? 9.502 8.988 -13.664 1.00 84.00 82 ARG A O 1
ATOM 670 N N . MET A 1 83 ? 10.255 9.063 -11.555 1.00 82.31 83 MET A N 1
ATOM 671 C CA . MET A 1 83 ? 11.626 8.680 -11.905 1.00 82.31 83 MET A CA 1
ATOM 672 C C . MET A 1 83 ? 11.685 7.283 -12.524 1.00 82.31 83 MET A C 1
ATOM 674 O O . MET A 1 83 ? 12.361 7.119 -13.538 1.00 82.31 83 MET A O 1
ATOM 678 N N . SER A 1 84 ? 10.972 6.300 -11.965 1.00 77.25 84 SER A N 1
ATOM 679 C CA . SER A 1 84 ? 10.981 4.931 -12.494 1.00 77.25 84 SER A CA 1
ATOM 680 C C . SER A 1 84 ? 10.401 4.838 -13.906 1.00 77.25 84 SER A C 1
ATOM 682 O O . SER A 1 84 ? 10.912 4.079 -14.727 1.00 77.25 84 SER A O 1
ATOM 684 N N . LEU A 1 85 ? 9.393 5.654 -14.222 1.00 78.56 85 LEU A N 1
ATOM 685 C CA . LEU A 1 85 ? 8.862 5.764 -15.580 1.00 78.56 85 LEU A CA 1
ATOM 686 C C . LEU A 1 85 ? 9.852 6.461 -16.521 1.00 78.56 85 LEU A C 1
ATOM 688 O O . LEU A 1 85 ? 10.043 6.028 -17.654 1.00 78.56 85 LEU A O 1
ATOM 692 N N . ILE A 1 86 ? 10.534 7.514 -16.064 1.00 79.56 86 ILE A N 1
ATOM 693 C CA . ILE A 1 86 ? 11.530 8.225 -16.881 1.00 79.56 86 ILE A CA 1
ATOM 694 C C . ILE A 1 86 ? 12.715 7.311 -17.242 1.00 79.56 86 ILE A C 1
ATOM 696 O O . ILE A 1 86 ? 13.200 7.369 -18.373 1.00 79.56 86 ILE A O 1
ATOM 700 N N . THR A 1 87 ? 13.170 6.427 -16.344 1.00 76.69 87 THR A N 1
ATOM 701 C CA . THR A 1 87 ? 14.293 5.507 -16.631 1.00 76.69 87 THR A CA 1
ATOM 702 C C . THR A 1 87 ? 13.967 4.460 -17.704 1.00 76.69 87 THR A C 1
ATOM 704 O O . THR A 1 87 ? 14.879 3.857 -18.288 1.00 76.69 87 THR A O 1
ATOM 707 N N . MET A 1 88 ? 12.688 4.280 -18.053 1.00 71.38 88 MET A N 1
ATOM 708 C CA . MET A 1 88 ? 12.275 3.491 -19.218 1.00 71.38 88 MET A CA 1
ATOM 709 C C . MET A 1 88 ? 12.796 4.074 -20.536 1.00 71.38 88 MET A C 1
ATOM 711 O O . MET A 1 88 ? 13.091 3.321 -21.460 1.00 71.38 88 MET A O 1
ATOM 715 N N . PHE A 1 89 ? 13.020 5.388 -20.589 1.00 76.50 89 PHE A N 1
ATOM 716 C CA . PHE A 1 89 ? 13.438 6.126 -21.784 1.00 76.50 89 PHE A CA 1
ATOM 717 C C . PHE A 1 89 ? 14.945 6.425 -21.828 1.00 76.50 89 PHE A C 1
ATOM 719 O O . PHE A 1 89 ? 15.381 7.352 -22.511 1.00 76.50 89 PHE A O 1
ATOM 726 N N . ALA A 1 90 ? 15.767 5.657 -21.102 1.00 78.06 90 ALA A N 1
ATOM 727 C CA . ALA A 1 90 ? 17.224 5.771 -21.182 1.00 78.06 90 ALA A CA 1
ATOM 728 C C . ALA A 1 90 ? 17.714 5.617 -22.646 1.00 78.06 90 ALA A C 1
ATOM 730 O O . ALA A 1 90 ? 17.391 4.606 -23.277 1.00 78.06 90 ALA A O 1
ATOM 731 N N . PRO A 1 91 ? 18.516 6.564 -23.182 1.00 81.69 91 PRO A N 1
ATOM 732 C CA . PRO A 1 91 ? 19.044 6.481 -24.544 1.00 81.69 91 PRO A CA 1
ATOM 733 C C . PRO A 1 91 ? 19.851 5.199 -24.774 1.00 81.69 91 PRO A C 1
ATOM 735 O O . PRO A 1 91 ? 20.569 4.756 -23.879 1.00 81.69 91 PRO A O 1
ATOM 738 N N . GLU A 1 92 ? 19.810 4.640 -25.984 1.00 76.88 92 GLU A N 1
ATOM 739 C CA . GLU A 1 92 ? 20.452 3.356 -26.328 1.00 76.88 92 GLU A CA 1
ATOM 740 C C . GLU A 1 92 ? 21.963 3.322 -26.020 1.00 76.88 92 GLU A C 1
ATOM 742 O O . GLU A 1 92 ? 22.502 2.343 -25.490 1.00 76.88 92 GLU A O 1
ATOM 747 N N . SER A 1 93 ? 22.643 4.447 -26.257 1.00 83.88 93 SER A N 1
ATOM 748 C CA . SER A 1 93 ? 24.071 4.628 -25.964 1.00 83.88 93 SER A CA 1
ATOM 749 C C . SER A 1 93 ? 24.424 4.509 -24.475 1.00 83.88 93 SER A C 1
ATOM 751 O O . SER A 1 93 ? 25.588 4.264 -24.138 1.00 83.88 93 SER A O 1
ATOM 753 N N . LEU A 1 94 ? 23.436 4.689 -23.593 1.00 79.94 94 LEU A N 1
ATOM 754 C CA . LEU A 1 94 ? 23.551 4.549 -22.146 1.00 79.94 94 LEU A CA 1
ATOM 755 C C . LEU A 1 94 ? 22.931 3.237 -21.655 1.00 79.94 94 LEU A C 1
ATOM 757 O O . LEU A 1 94 ? 23.522 2.578 -20.806 1.00 79.94 94 LEU A O 1
ATOM 761 N N . ALA A 1 95 ? 21.791 2.827 -22.215 1.00 75.56 95 ALA A N 1
ATOM 762 C CA . ALA A 1 95 ? 21.098 1.587 -21.868 1.00 75.56 95 ALA A CA 1
ATOM 763 C C . ALA A 1 95 ? 21.981 0.342 -22.051 1.00 75.56 95 ALA A C 1
ATOM 765 O O . ALA A 1 95 ? 21.895 -0.587 -21.257 1.00 75.56 95 ALA A O 1
ATOM 766 N N . SER A 1 96 ? 22.888 0.359 -23.032 1.00 74.44 96 SER A N 1
ATOM 767 C CA . SER A 1 96 ? 23.884 -0.702 -23.258 1.00 74.44 96 SER A CA 1
ATOM 768 C C . SER A 1 96 ? 24.980 -0.797 -22.184 1.00 74.44 96 SER A C 1
ATOM 770 O O . SER A 1 96 ? 25.732 -1.769 -22.165 1.00 74.44 96 SER A O 1
ATOM 772 N N . LYS A 1 97 ? 25.097 0.199 -21.296 1.00 82.44 97 LYS A N 1
ATOM 773 C CA . LYS A 1 97 ? 26.175 0.313 -20.294 1.00 82.44 97 LYS A CA 1
ATOM 774 C C . LYS A 1 97 ? 25.686 0.255 -18.854 1.00 82.44 97 LYS A C 1
ATOM 776 O O . LYS A 1 97 ? 26.507 0.150 -17.946 1.00 82.44 97 LYS A O 1
ATOM 781 N N . ILE A 1 98 ? 24.381 0.373 -18.633 1.00 78.31 98 ILE A N 1
ATOM 782 C CA . ILE A 1 98 ? 23.790 0.367 -17.297 1.00 78.31 98 ILE A CA 1
ATOM 783 C C . ILE A 1 98 ? 22.904 -0.859 -17.134 1.00 78.31 98 ILE A C 1
ATOM 785 O O . ILE A 1 98 ? 22.285 -1.325 -18.089 1.00 78.31 98 ILE A O 1
ATOM 789 N N . ASN A 1 99 ? 22.828 -1.380 -15.909 1.00 69.75 99 ASN A N 1
ATOM 790 C CA . ASN A 1 99 ? 21.892 -2.446 -15.583 1.00 69.75 99 ASN A CA 1
ATOM 791 C C . ASN A 1 99 ? 20.487 -1.848 -15.498 1.00 69.75 99 ASN A C 1
ATOM 793 O O . ASN A 1 99 ? 19.976 -1.518 -14.433 1.00 69.75 99 ASN A O 1
ATOM 797 N N . ILE A 1 100 ? 19.899 -1.658 -16.670 1.00 65.00 100 ILE A N 1
ATOM 798 C CA . ILE A 1 100 ? 18.579 -1.090 -16.863 1.00 65.00 100 ILE A CA 1
ATOM 799 C C . ILE A 1 100 ? 17.517 -1.748 -15.953 1.00 65.00 100 ILE A C 1
ATOM 801 O O . ILE A 1 100 ? 16.773 -1.000 -15.321 1.00 65.00 100 ILE A O 1
ATOM 805 N N . PRO A 1 101 ? 17.467 -3.087 -15.791 1.00 63.59 101 PRO A N 1
ATOM 806 C CA . PRO A 1 101 ? 16.576 -3.734 -14.824 1.00 63.59 101 PRO A CA 1
ATOM 807 C C . PRO A 1 101 ? 16.758 -3.303 -13.360 1.00 63.59 101 PRO A C 1
ATOM 809 O O . PRO A 1 101 ? 15.789 -3.328 -12.616 1.00 63.59 101 PRO A O 1
ATOM 812 N N . HIS A 1 102 ? 17.953 -2.871 -12.945 1.00 65.12 102 HIS A N 1
ATOM 813 C CA . HIS A 1 102 ? 18.193 -2.306 -11.605 1.00 65.12 102 HIS A CA 1
ATOM 814 C C . HIS A 1 102 ? 17.830 -0.817 -11.496 1.00 65.12 102 HIS A C 1
ATOM 816 O O . HIS A 1 102 ? 17.734 -0.283 -10.395 1.00 65.12 102 HIS A O 1
ATOM 822 N N . CYS A 1 103 ? 17.651 -0.128 -12.624 1.00 56.47 103 CYS A N 1
ATOM 823 C CA . CYS A 1 103 ? 17.273 1.286 -12.671 1.00 56.47 103 CYS A CA 1
ATOM 824 C C . CYS A 1 103 ? 15.781 1.501 -12.976 1.00 56.47 103 CYS A C 1
ATOM 826 O O . CYS A 1 103 ? 15.297 2.631 -12.888 1.00 56.47 103 CYS A O 1
ATOM 828 N N . ARG A 1 104 ? 15.060 0.451 -13.381 1.00 61.91 104 ARG A N 1
ATOM 829 C CA . ARG A 1 104 ? 13.641 0.483 -13.752 1.00 61.91 104 ARG A CA 1
ATOM 830 C C . ARG A 1 104 ? 12.824 -0.284 -12.726 1.00 61.91 104 ARG A C 1
ATOM 832 O O . ARG A 1 104 ? 13.221 -1.359 -12.293 1.00 61.91 104 ARG A O 1
ATOM 839 N N . VAL A 1 105 ? 11.637 0.218 -12.421 1.00 52.94 105 VAL A N 1
ATOM 840 C CA . VAL A 1 105 ? 10.598 -0.632 -11.835 1.00 52.94 105 VAL A CA 1
ATOM 841 C C . VAL A 1 105 ? 10.143 -1.595 -12.948 1.00 52.94 105 VAL A C 1
ATOM 843 O O . VAL A 1 105 ? 9.907 -1.166 -14.077 1.00 52.94 105 VAL A O 1
ATOM 846 N N . ASN A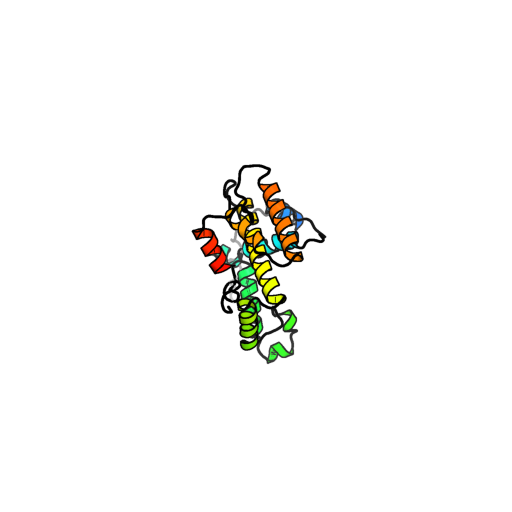 1 106 ? 10.102 -2.900 -12.666 1.00 51.88 106 ASN A N 1
ATOM 847 C CA . ASN A 1 106 ? 9.622 -3.969 -13.563 1.00 51.88 106 ASN A CA 1
ATOM 848 C C . ASN A 1 106 ? 10.424 -4.231 -14.857 1.00 51.88 106 ASN A C 1
ATOM 850 O O . ASN A 1 106 ? 9.859 -4.629 -15.872 1.00 51.88 106 ASN A O 1
ATOM 854 N N . GLY A 1 107 ? 11.748 -4.038 -14.867 1.00 57.03 107 GLY A N 1
ATOM 855 C CA . GLY A 1 107 ? 12.605 -4.630 -15.912 1.00 57.03 107 GLY A CA 1
ATOM 856 C C . GLY A 1 107 ? 12.493 -4.041 -17.329 1.00 57.03 107 GLY A C 1
ATOM 857 O O . GLY A 1 107 ? 13.220 -4.478 -18.217 1.00 57.03 107 GLY A O 1
ATOM 858 N N . GLY A 1 108 ? 11.672 -3.007 -17.553 1.00 57.28 108 GLY A N 1
ATOM 859 C CA . GLY A 1 108 ? 11.614 -2.293 -18.834 1.00 57.28 108 GLY A CA 1
ATOM 860 C C . GLY A 1 108 ? 10.611 -2.832 -19.845 1.00 57.28 108 GLY A C 1
ATOM 861 O O . GLY A 1 108 ? 10.981 -3.132 -20.976 1.00 57.28 108 GLY A O 1
ATOM 862 N N . LEU A 1 109 ? 9.351 -2.897 -19.435 1.00 62.56 109 LEU A N 1
ATOM 863 C CA . LEU A 1 109 ? 8.221 -3.285 -20.271 1.00 62.56 109 LEU A CA 1
ATOM 864 C C . LEU A 1 109 ? 8.013 -2.294 -21.432 1.00 62.56 109 LEU A C 1
ATOM 866 O O . LEU A 1 109 ? 8.103 -1.079 -21.265 1.00 62.56 109 LEU A O 1
ATOM 870 N N . THR A 1 110 ? 7.717 -2.811 -22.620 1.00 71.00 110 THR A N 1
ATOM 871 C CA . THR A 1 110 ? 7.221 -2.017 -23.752 1.00 71.00 110 THR A CA 1
ATOM 872 C C . THR A 1 110 ? 5.808 -1.502 -23.468 1.00 71.00 110 THR A C 1
ATOM 874 O O . THR A 1 110 ? 5.100 -2.044 -22.621 1.00 71.00 110 THR A O 1
ATOM 877 N N . GLY A 1 111 ? 5.349 -0.487 -24.210 1.00 69.81 111 GLY A N 1
ATOM 878 C CA . GLY A 1 111 ? 3.974 0.016 -24.075 1.00 69.81 111 GLY A CA 1
ATOM 879 C C . GLY A 1 111 ? 2.906 -1.067 -24.274 1.00 69.81 111 GLY A C 1
ATOM 880 O O . GLY A 1 111 ? 1.881 -1.040 -23.601 1.00 69.81 111 GLY A O 1
ATOM 881 N N . GLN A 1 112 ? 3.175 -2.057 -25.133 1.00 72.38 112 GLN A N 1
ATOM 882 C CA . GLN A 1 112 ? 2.295 -3.212 -25.306 1.00 72.38 112 GLN A CA 1
ATOM 883 C C . GLN A 1 112 ? 2.267 -4.085 -24.047 1.00 72.38 112 GLN A C 1
ATOM 885 O O . GLN A 1 112 ? 1.193 -4.391 -23.556 1.00 72.38 112 GLN A O 1
ATOM 890 N N . GLN A 1 113 ? 3.426 -4.394 -23.464 1.00 76.44 113 GLN A N 1
ATOM 891 C CA . GLN A 1 113 ? 3.491 -5.184 -22.232 1.00 76.44 113 GLN A CA 1
ATOM 892 C C . GLN A 1 113 ? 2.839 -4.473 -21.038 1.00 76.44 113 GLN A C 1
ATOM 894 O O . GLN A 1 113 ? 2.199 -5.124 -20.222 1.00 76.44 113 GLN A O 1
ATOM 899 N N . ILE A 1 114 ? 2.960 -3.142 -20.940 1.00 76.12 114 ILE A N 1
ATOM 900 C CA . ILE A 1 114 ? 2.238 -2.358 -19.924 1.00 76.12 114 ILE A CA 1
ATOM 901 C C . ILE A 1 114 ? 0.729 -2.503 -20.120 1.00 76.12 114 ILE A C 1
ATOM 903 O O . ILE A 1 114 ? 0.006 -2.709 -19.151 1.00 76.12 114 ILE A O 1
ATOM 907 N N . LYS A 1 115 ? 0.256 -2.405 -21.367 1.00 74.19 115 LYS A N 1
ATOM 908 C CA . LYS A 1 115 ? -1.160 -2.576 -21.687 1.00 74.19 115 LYS A CA 1
ATOM 909 C C . LYS A 1 115 ? -1.646 -3.989 -21.361 1.00 74.19 115 LYS A C 1
ATOM 911 O O . LYS A 1 115 ? -2.740 -4.123 -20.832 1.00 74.19 115 LYS A O 1
ATOM 916 N N . ASP A 1 116 ? -0.851 -5.010 -21.663 1.00 82.44 116 ASP A N 1
ATOM 917 C CA . ASP A 1 116 ? -1.213 -6.405 -21.406 1.00 82.44 116 ASP A CA 1
ATOM 918 C C . ASP A 1 116 ? -1.312 -6.676 -19.896 1.00 82.44 116 ASP A C 1
ATOM 920 O O . ASP A 1 116 ? -2.291 -7.264 -19.454 1.00 82.44 116 ASP A O 1
ATOM 924 N N . ILE A 1 117 ? -0.373 -6.157 -19.094 1.00 83.12 117 ILE A N 1
ATOM 925 C CA . ILE A 1 117 ? -0.429 -6.230 -17.620 1.00 83.12 117 ILE A CA 1
ATOM 926 C C . ILE A 1 117 ? -1.621 -5.441 -17.068 1.00 83.12 117 ILE A C 1
ATOM 928 O O . ILE A 1 117 ? -2.283 -5.889 -16.137 1.00 83.12 117 ILE A O 1
ATOM 932 N N . TRP A 1 118 ? -1.914 -4.268 -17.636 1.00 80.62 118 TRP A N 1
ATOM 933 C CA . TRP A 1 118 ? -3.097 -3.500 -17.250 1.00 80.62 118 TRP A CA 1
ATOM 934 C C . TRP A 1 118 ? -4.384 -4.272 -17.556 1.00 80.62 118 TRP A C 1
ATOM 936 O O . TRP A 1 118 ? -5.273 -4.330 -16.716 1.00 80.62 118 TRP A O 1
ATOM 946 N N . GLN A 1 119 ? -4.470 -4.916 -18.720 1.00 81.88 119 GLN A N 1
ATOM 947 C CA . GLN A 1 119 ? -5.629 -5.733 -19.070 1.00 81.88 119 GLN A CA 1
ATOM 948 C C . GLN A 1 119 ? -5.753 -6.959 -18.158 1.00 81.88 119 GLN A C 1
ATOM 950 O O . GLN A 1 119 ? -6.854 -7.280 -17.731 1.00 81.88 119 GLN A O 1
ATOM 955 N N . GLU A 1 120 ? -4.639 -7.610 -17.818 1.00 86.44 120 GLU A N 1
ATOM 956 C CA . GLU A 1 120 ? -4.616 -8.716 -16.856 1.00 86.44 120 GLU A CA 1
ATOM 957 C C . GLU A 1 120 ? -5.168 -8.289 -15.488 1.00 86.44 120 GLU A C 1
ATOM 959 O O . GLU A 1 120 ? -5.978 -9.007 -14.898 1.00 86.44 120 GLU A O 1
ATOM 964 N N . TYR A 1 121 ? -4.769 -7.106 -15.009 1.00 84.94 121 TYR A N 1
ATOM 965 C CA . TYR A 1 121 ? -5.324 -6.509 -13.798 1.00 84.94 121 TYR A CA 1
ATOM 966 C C . TYR A 1 121 ? -6.838 -6.298 -13.922 1.00 84.94 121 TYR A C 1
ATOM 968 O O . TYR A 1 121 ? -7.585 -6.789 -13.082 1.00 84.94 121 TYR A O 1
ATOM 976 N N . GLU A 1 122 ? -7.312 -5.645 -14.986 1.00 82.25 122 GLU A N 1
ATOM 977 C CA . GLU A 1 122 ? -8.746 -5.391 -15.207 1.00 82.25 122 GLU A CA 1
ATOM 978 C C . GLU A 1 122 ? -9.584 -6.675 -15.316 1.00 82.25 122 GLU A C 1
ATOM 980 O O . GLU A 1 122 ? -10.734 -6.709 -14.873 1.00 82.25 122 GLU A O 1
ATOM 985 N N . ASP A 1 123 ? -9.021 -7.736 -15.897 1.00 83.06 123 ASP A N 1
ATOM 986 C CA . ASP A 1 123 ? -9.704 -9.019 -16.063 1.00 83.06 123 ASP A CA 1
ATOM 987 C C . ASP A 1 123 ? -9.844 -9.770 -14.724 1.00 83.06 123 ASP A C 1
ATOM 989 O O . ASP A 1 123 ? -10.802 -10.523 -14.544 1.00 83.06 123 ASP A O 1
ATOM 993 N N . SER A 1 124 ? -8.928 -9.552 -13.769 1.00 83.12 124 SER A N 1
ATOM 994 C CA . SER A 1 124 ? -8.968 -10.107 -12.402 1.00 83.12 124 SER A CA 1
ATOM 995 C C . SER A 1 124 ? -9.054 -11.645 -12.325 1.00 83.12 124 SER A C 1
ATOM 997 O O . SER A 1 124 ? -9.624 -12.220 -11.392 1.00 83.12 124 SER A O 1
ATOM 999 N N . VAL A 1 125 ? -8.502 -12.350 -13.317 1.00 82.19 125 VAL A N 1
ATOM 1000 C CA . VAL A 1 125 ? -8.587 -13.821 -13.400 1.00 82.19 125 VAL A CA 1
ATOM 1001 C C . VAL A 1 125 ? -7.347 -14.512 -12.831 1.00 82.19 125 VAL A C 1
ATOM 1003 O O . VAL A 1 125 ? -7.468 -15.536 -12.147 1.00 82.19 125 VAL A O 1
ATOM 1006 N N . THR A 1 126 ? -6.163 -13.985 -13.145 1.00 89.88 126 THR A N 1
ATOM 1007 C CA . THR A 1 126 ? -4.867 -14.586 -12.791 1.00 89.88 126 THR A CA 1
ATOM 1008 C C . THR A 1 126 ? -4.594 -14.501 -11.291 1.00 89.88 126 THR A C 1
ATOM 1010 O O . THR A 1 126 ? -5.203 -13.709 -10.571 1.00 89.88 126 THR A O 1
ATOM 1013 N N . LEU A 1 127 ? -3.670 -15.328 -10.797 1.00 91.56 127 LEU A N 1
ATOM 1014 C CA . LEU A 1 127 ? -3.259 -15.256 -9.395 1.00 91.56 127 LEU A CA 1
ATOM 1015 C C . LEU A 1 127 ? -2.597 -13.903 -9.098 1.00 91.56 127 LEU A C 1
ATOM 1017 O O . LEU A 1 127 ? -2.848 -13.310 -8.053 1.00 91.56 127 LEU A O 1
ATOM 1021 N N . GLU A 1 128 ? -1.810 -13.398 -10.043 1.00 89.44 128 GLU A N 1
ATOM 1022 C CA . GLU A 1 128 ? -1.142 -12.105 -9.997 1.00 89.44 128 GLU A CA 1
ATOM 1023 C C . GLU A 1 128 ? -2.153 -10.957 -9.932 1.00 89.44 128 GLU A C 1
ATOM 1025 O O . GLU A 1 128 ? -2.052 -10.115 -9.044 1.00 89.44 128 GLU A O 1
ATOM 1030 N N . SER A 1 129 ? -3.168 -10.940 -10.804 1.00 85.62 129 SER A N 1
ATOM 1031 C CA . SER A 1 129 ? -4.209 -9.901 -10.772 1.00 85.62 129 SER A CA 1
ATOM 1032 C C . SER A 1 129 ? -5.006 -9.930 -9.467 1.00 85.62 129 SER A C 1
ATOM 1034 O O . SER A 1 129 ? -5.186 -8.883 -8.852 1.00 85.62 129 SER A O 1
ATOM 1036 N N . LYS A 1 130 ? -5.396 -11.116 -8.977 1.00 87.50 130 LYS A N 1
ATOM 1037 C CA . LYS A 1 130 ? -6.073 -11.271 -7.677 1.00 87.50 130 LYS A CA 1
ATOM 1038 C C . LYS A 1 130 ? -5.213 -10.778 -6.522 1.00 87.50 130 LYS A C 1
ATOM 1040 O O . LYS A 1 130 ? -5.712 -10.086 -5.642 1.00 87.50 130 LYS A O 1
ATOM 1045 N N . PHE A 1 131 ? -3.917 -11.081 -6.553 1.00 93.06 131 PHE A N 1
ATOM 1046 C CA . PHE A 1 131 ? -2.973 -10.580 -5.564 1.00 93.06 131 PHE A CA 1
ATOM 1047 C C . PHE A 1 131 ? -2.883 -9.053 -5.583 1.00 93.06 131 PHE A C 1
ATOM 1049 O O . PHE A 1 131 ? -2.978 -8.436 -4.528 1.00 93.06 131 PHE A O 1
ATOM 1056 N N . VAL A 1 132 ? -2.759 -8.427 -6.756 1.00 89.06 132 VAL A N 1
ATOM 1057 C CA . VAL A 1 132 ? -2.695 -6.959 -6.857 1.00 89.06 132 VAL A CA 1
ATOM 1058 C C . VAL A 1 132 ? -4.011 -6.312 -6.406 1.00 89.06 132 VAL A C 1
ATOM 1060 O O . VAL A 1 132 ? -3.970 -5.319 -5.685 1.00 89.06 132 VAL A O 1
ATOM 1063 N N . HIS A 1 133 ? -5.163 -6.899 -6.741 1.00 88.94 133 HIS A N 1
ATOM 1064 C CA . HIS A 1 133 ? -6.471 -6.447 -6.246 1.00 88.94 133 HIS A CA 1
ATOM 1065 C C . HIS A 1 133 ? -6.604 -6.550 -4.730 1.00 88.94 133 HIS A C 1
ATOM 1067 O O . HIS A 1 133 ? -7.249 -5.709 -4.109 1.00 88.94 133 HIS A O 1
ATOM 1073 N N . ASP A 1 134 ? -6.047 -7.587 -4.114 1.00 94.00 134 ASP A N 1
ATOM 1074 C CA . ASP A 1 134 ? -6.046 -7.718 -2.658 1.00 94.00 134 ASP A CA 1
ATOM 1075 C C . ASP A 1 134 ? -5.055 -6.750 -2.006 1.00 94.00 134 ASP A C 1
ATOM 1077 O O . ASP A 1 134 ? -5.369 -6.158 -0.975 1.00 94.00 134 ASP A O 1
ATOM 1081 N N . VAL A 1 135 ? -3.902 -6.501 -2.633 1.00 93.44 135 VAL A N 1
ATOM 1082 C CA . VAL A 1 135 ? -2.938 -5.483 -2.189 1.00 93.44 135 VAL A CA 1
ATOM 1083 C C . VAL A 1 135 ? -3.538 -4.075 -2.236 1.00 93.44 135 VAL A C 1
ATOM 1085 O O . VAL A 1 135 ? -3.315 -3.311 -1.302 1.00 93.44 135 VAL A O 1
ATOM 1088 N N . ASP A 1 136 ? -4.325 -3.732 -3.259 1.00 91.44 136 ASP A N 1
ATOM 1089 C CA . ASP A 1 136 ? -5.028 -2.439 -3.343 1.00 91.44 136 ASP A CA 1
ATOM 1090 C C . ASP A 1 136 ? -6.000 -2.245 -2.162 1.00 91.44 136 ASP A C 1
ATOM 1092 O O . ASP A 1 136 ? -6.041 -1.196 -1.518 1.00 91.44 136 ASP A O 1
ATOM 1096 N N . LYS A 1 137 ? -6.713 -3.310 -1.779 1.00 93.94 137 LYS A N 1
ATOM 1097 C CA . LYS A 1 137 ? -7.582 -3.310 -0.591 1.00 93.94 137 LYS A CA 1
ATOM 1098 C C . LYS A 1 137 ? -6.788 -3.190 0.711 1.00 93.94 137 LYS A C 1
ATOM 1100 O O . LYS A 1 137 ? -7.222 -2.469 1.610 1.00 93.94 137 LYS A O 1
ATOM 1105 N N . ILE A 1 138 ? -5.640 -3.869 0.818 1.00 95.88 138 ILE A N 1
ATOM 1106 C CA . ILE A 1 138 ? -4.720 -3.729 1.959 1.00 95.88 138 ILE A CA 1
ATOM 1107 C C . ILE A 1 138 ? -4.225 -2.292 2.081 1.00 95.88 138 ILE A C 1
ATOM 1109 O O . ILE A 1 138 ? -4.221 -1.748 3.182 1.00 95.88 138 ILE A O 1
ATOM 1113 N N . GLU A 1 139 ? -3.831 -1.670 0.971 1.00 94.88 139 GLU A N 1
ATOM 1114 C CA . GLU A 1 139 ? -3.361 -0.286 0.947 1.00 94.88 139 GLU A CA 1
ATOM 1115 C C . GLU A 1 139 ? -4.431 0.665 1.490 1.00 94.88 139 GLU A C 1
ATOM 1117 O O . GLU A 1 139 ? -4.130 1.460 2.383 1.00 94.88 139 GLU A O 1
ATOM 1122 N N . LEU A 1 140 ? -5.687 0.494 1.062 1.00 93.69 140 LEU A N 1
ATOM 1123 C CA . LEU A 1 140 ? -6.809 1.298 1.539 1.00 93.69 140 LEU A CA 1
ATOM 1124 C C . LEU A 1 140 ? -7.024 1.166 3.054 1.00 93.69 140 LEU A C 1
ATOM 1126 O O . LEU A 1 140 ? -7.127 2.174 3.757 1.00 93.69 140 LEU A O 1
ATOM 1130 N N . ILE A 1 141 ? -7.124 -0.062 3.575 1.00 94.69 141 ILE A N 1
ATOM 1131 C CA . ILE A 1 141 ? -7.396 -0.268 5.009 1.00 94.69 141 ILE A CA 1
ATOM 1132 C C . ILE A 1 141 ? -6.193 0.116 5.878 1.00 94.69 141 ILE A C 1
ATOM 1134 O O . ILE A 1 141 ? -6.372 0.563 7.009 1.00 94.69 141 ILE A O 1
ATOM 1138 N N . LEU A 1 142 ? -4.971 0.000 5.355 1.00 93.94 142 LEU A N 1
ATOM 1139 C CA . LEU A 1 142 ? -3.773 0.502 6.017 1.00 93.94 142 LEU A CA 1
ATOM 1140 C C . LEU A 1 142 ? -3.818 2.032 6.098 1.00 93.94 142 LEU A C 1
ATOM 1142 O O . LEU A 1 142 ? -3.649 2.600 7.175 1.00 93.94 142 LEU A O 1
ATOM 1146 N N . GLN A 1 143 ? -4.124 2.699 4.981 1.00 92.44 143 GLN A N 1
ATOM 1147 C CA . GLN A 1 143 ? -4.237 4.155 4.912 1.00 92.44 143 GLN A CA 1
ATOM 1148 C C . GLN A 1 143 ? -5.338 4.689 5.836 1.00 92.44 143 GLN A C 1
ATOM 1150 O O . GLN A 1 143 ? -5.157 5.732 6.465 1.00 92.44 143 GLN A O 1
ATOM 1155 N N . MET A 1 144 ? -6.455 3.963 5.954 1.00 92.75 144 MET A N 1
ATOM 1156 C CA . MET A 1 144 ? -7.515 4.241 6.925 1.00 92.75 144 MET A CA 1
ATOM 1157 C C . MET A 1 144 ? -6.942 4.322 8.345 1.00 92.75 144 MET A C 1
ATOM 1159 O O . MET A 1 144 ? -7.130 5.335 9.017 1.00 92.75 144 MET A O 1
ATOM 1163 N N . VAL A 1 145 ? -6.217 3.290 8.790 1.00 91.44 145 VAL A N 1
ATOM 1164 C CA . VAL A 1 145 ? -5.607 3.250 10.130 1.00 91.44 145 VAL A CA 1
ATOM 1165 C C . VAL A 1 145 ? -4.612 4.396 10.322 1.00 91.44 145 VAL A C 1
ATOM 1167 O O . VAL A 1 145 ? -4.626 5.060 11.360 1.00 91.44 145 VAL A O 1
ATOM 1170 N N . GLU A 1 146 ? -3.792 4.686 9.314 1.00 90.38 146 GLU A N 1
ATOM 1171 C CA . GLU A 1 146 ? -2.825 5.784 9.372 1.00 90.38 146 GLU A CA 1
ATOM 1172 C C . GLU A 1 146 ? -3.500 7.158 9.481 1.00 90.38 146 GLU A C 1
ATOM 1174 O O . GLU A 1 146 ? -3.044 8.011 10.249 1.00 90.38 146 GLU A O 1
ATOM 1179 N N . TYR A 1 147 ? -4.625 7.380 8.796 1.00 89.38 147 TYR A N 1
ATOM 1180 C CA . TYR A 1 147 ? -5.415 8.602 8.964 1.00 89.38 147 TYR A CA 1
ATOM 1181 C C . TYR A 1 147 ? -6.093 8.683 10.327 1.00 89.38 147 TYR A C 1
ATOM 1183 O O . TYR A 1 147 ? -6.027 9.736 10.952 1.00 89.38 147 TYR A O 1
ATOM 1191 N N . GLU A 1 148 ? -6.678 7.603 10.843 1.00 89.25 148 GLU A N 1
ATOM 1192 C CA . GLU A 1 148 ? -7.262 7.613 12.194 1.00 89.25 148 GLU A CA 1
ATOM 1193 C C . GLU A 1 148 ? -6.211 7.941 13.273 1.00 89.25 148 GLU A C 1
ATOM 1195 O O . GLU A 1 148 ? -6.511 8.645 14.239 1.00 89.25 148 GLU A O 1
ATOM 1200 N N . ARG A 1 149 ? -4.963 7.489 13.082 1.00 85.75 149 ARG A N 1
ATOM 1201 C CA . ARG A 1 149 ? -3.825 7.748 13.981 1.00 85.75 149 ARG A CA 1
ATOM 1202 C C . ARG A 1 149 ? -3.246 9.157 13.863 1.00 85.75 149 ARG A C 1
ATOM 1204 O O . ARG A 1 149 ? -2.815 9.715 14.872 1.00 85.75 149 ARG A O 1
ATOM 1211 N N . SER A 1 150 ? -3.157 9.692 12.645 1.00 79.06 150 SER A N 1
ATOM 1212 C CA . SER A 1 150 ? -2.472 10.963 12.360 1.00 79.06 150 SER A CA 1
ATOM 1213 C C . SER A 1 150 ? -3.395 12.183 12.374 1.00 79.06 150 SER A C 1
ATOM 1215 O O . SER A 1 150 ? -2.942 13.287 12.686 1.00 79.06 150 SER A O 1
ATOM 1217 N N . GLU A 1 151 ? -4.682 11.999 12.077 1.00 71.69 151 GLU A N 1
ATOM 1218 C CA . GLU A 1 151 ? -5.688 13.058 12.082 1.00 71.69 151 GLU A CA 1
ATOM 1219 C C . GLU A 1 151 ? -6.347 13.218 13.463 1.00 71.69 151 GLU A C 1
ATOM 1221 O O . GLU A 1 151 ? -5.975 12.605 14.465 1.00 71.69 151 GLU A O 1
ATOM 1226 N N . LYS A 1 152 ? -7.329 14.124 13.557 1.00 62.31 152 LYS A N 1
ATOM 1227 C CA . LYS A 1 152 ? -8.018 14.430 14.819 1.00 62.31 152 LYS A CA 1
ATOM 1228 C C . LYS A 1 152 ? -8.550 13.141 15.478 1.00 62.31 152 LYS A C 1
ATOM 1230 O O . LYS A 1 152 ? -9.205 12.363 14.791 1.00 62.31 152 LYS A O 1
ATOM 1235 N N . PRO A 1 153 ? -8.434 12.989 16.815 1.00 59.31 153 PRO A N 1
ATOM 1236 C CA . PRO A 1 153 ? -8.719 11.755 17.574 1.00 59.31 153 PRO A CA 1
ATOM 1237 C C . PRO A 1 153 ? -10.190 11.284 17.592 1.00 59.31 153 PRO A C 1
ATOM 1239 O O . PRO A 1 153 ? -10.573 10.486 18.446 1.00 59.31 153 PRO A O 1
ATOM 1242 N N . GLN A 1 154 ? -11.030 11.818 16.705 1.00 70.06 154 GLN A N 1
ATOM 1243 C CA . GLN A 1 154 ? -12.452 11.508 16.561 1.00 70.06 154 GLN A CA 1
ATOM 1244 C C . GLN A 1 154 ? -12.839 11.150 15.118 1.00 70.06 154 GLN A C 1
ATOM 1246 O O . GLN A 1 154 ? -14.023 10.974 14.844 1.00 70.06 154 GLN A O 1
ATOM 1251 N N . LEU A 1 155 ? -11.880 11.109 14.186 1.00 84.19 155 LEU A N 1
ATOM 1252 C CA . LEU A 1 155 ? -12.147 10.669 12.824 1.00 84.19 155 LEU A CA 1
ATOM 1253 C C . LEU A 1 155 ? -12.252 9.142 12.826 1.00 84.19 155 LEU A C 1
ATOM 1255 O O . LEU A 1 155 ? -11.265 8.460 13.061 1.00 84.19 155 LEU A O 1
ATOM 1259 N N . ASP A 1 156 ? -13.461 8.640 12.605 1.00 88.62 156 ASP A N 1
ATOM 1260 C CA . ASP A 1 156 ? -13.760 7.217 12.471 1.00 88.62 156 ASP A CA 1
ATOM 1261 C C . ASP A 1 156 ? -14.020 6.916 10.999 1.00 88.62 156 ASP A C 1
ATOM 1263 O O . ASP A 1 156 ? -15.012 7.369 10.419 1.00 88.62 156 ASP A O 1
ATOM 1267 N N . LEU A 1 157 ? -13.086 6.192 10.393 1.00 90.00 157 LEU A N 1
ATOM 1268 C CA . LEU A 1 157 ? -13.111 5.781 8.997 1.00 90.00 157 LEU A CA 1
ATOM 1269 C C . LEU A 1 157 ? -13.523 4.311 8.861 1.00 90.00 157 LEU A C 1
ATOM 1271 O O . LEU A 1 157 ? -13.296 3.695 7.821 1.00 90.00 157 LEU A O 1
ATOM 1275 N N . GLY A 1 158 ? -14.179 3.751 9.884 1.00 87.00 158 GLY A N 1
ATOM 1276 C CA . GLY A 1 158 ? -14.554 2.342 9.944 1.00 87.00 158 GLY A CA 1
ATOM 1277 C C . GLY A 1 158 ? -15.416 1.856 8.783 1.00 87.00 158 GLY A C 1
ATOM 1278 O O . GLY A 1 158 ? -15.492 0.654 8.563 1.00 87.00 158 GLY A O 1
ATOM 1279 N N . GLU A 1 159 ? -16.001 2.749 7.980 1.00 85.94 159 GLU A N 1
ATOM 1280 C CA . GLU A 1 159 ? -16.669 2.382 6.724 1.00 85.94 159 GLU A CA 1
ATOM 1281 C C . GLU A 1 159 ? -15.787 1.572 5.762 1.00 85.94 159 GLU A C 1
ATOM 1283 O O . GLU A 1 159 ? -16.308 0.703 5.064 1.00 85.94 159 GLU A O 1
ATOM 1288 N N . PHE A 1 160 ? -14.464 1.774 5.775 1.00 88.06 160 PHE A N 1
ATOM 1289 C CA . PHE A 1 160 ? -13.546 1.021 4.915 1.00 88.06 160 PHE A CA 1
ATOM 1290 C C . PHE A 1 160 ? -13.234 -0.390 5.432 1.00 88.06 160 PHE A C 1
ATOM 1292 O O . PHE A 1 160 ? -12.727 -1.206 4.667 1.00 88.06 160 PHE A O 1
ATOM 1299 N N . THR A 1 161 ? -13.592 -0.737 6.676 1.00 89.81 161 THR A N 1
ATOM 1300 C CA . THR A 1 161 ? -13.389 -2.103 7.208 1.00 89.81 161 THR A CA 1
ATOM 1301 C C . THR A 1 161 ? -14.157 -3.160 6.411 1.00 89.81 161 THR 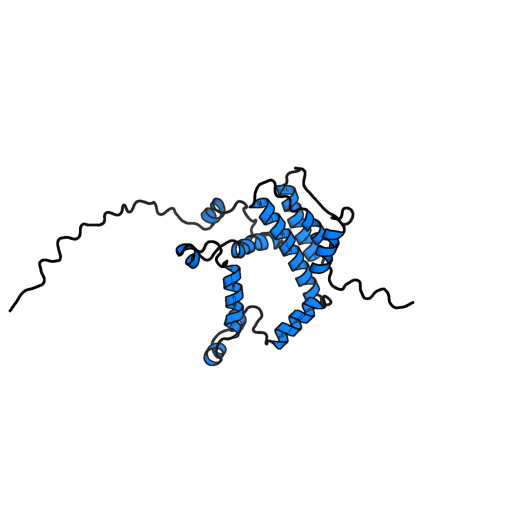A C 1
ATOM 1303 O O . THR A 1 161 ? -13.674 -4.277 6.249 1.00 89.81 161 THR A O 1
ATOM 1306 N N . TRP A 1 162 ? -15.283 -2.779 5.795 1.00 85.56 162 TRP A N 1
ATOM 1307 C CA . TRP A 1 162 ? -16.021 -3.624 4.855 1.00 85.56 162 TRP A CA 1
ATOM 1308 C C . TRP A 1 162 ? -15.150 -4.113 3.688 1.00 85.56 162 TRP A C 1
ATOM 1310 O O . TRP A 1 162 ? -15.315 -5.242 3.234 1.00 85.56 162 TRP A O 1
ATOM 1320 N N . VAL A 1 163 ? -14.195 -3.308 3.213 1.00 88.56 163 VAL A N 1
ATOM 1321 C CA . VAL A 1 163 ? -13.334 -3.675 2.076 1.00 88.56 163 VAL A CA 1
ATOM 1322 C C . VAL A 1 163 ? -12.431 -4.864 2.416 1.00 88.56 163 VAL A C 1
ATOM 1324 O O . VAL A 1 163 ? -12.159 -5.684 1.542 1.00 88.56 163 VAL A O 1
ATOM 1327 N N . ALA A 1 164 ? -12.062 -5.046 3.689 1.00 90.31 164 ALA A N 1
ATOM 1328 C CA . ALA A 1 164 ? -11.308 -6.220 4.129 1.00 90.31 164 ALA A CA 1
ATOM 1329 C C . ALA A 1 164 ? -12.074 -7.535 3.888 1.00 90.31 164 ALA A C 1
ATOM 1331 O O . ALA A 1 164 ? -11.463 -8.563 3.611 1.00 90.31 164 ALA A O 1
ATOM 1332 N N . THR A 1 165 ? -13.414 -7.503 3.905 1.00 88.56 165 THR A N 1
ATOM 1333 C CA . THR A 1 165 ? -14.251 -8.686 3.623 1.00 88.56 165 THR A CA 1
ATOM 1334 C C . THR A 1 165 ? -14.190 -9.146 2.165 1.00 88.56 165 THR A C 1
ATOM 1336 O O . THR A 1 165 ? -14.594 -10.262 1.848 1.00 88.56 165 THR A O 1
ATOM 1339 N N . LYS A 1 166 ? -13.688 -8.285 1.272 1.00 90.62 166 LYS A N 1
ATOM 1340 C CA . LYS A 1 166 ? -13.565 -8.534 -0.168 1.00 90.62 166 LYS A CA 1
ATOM 1341 C C . LYS A 1 166 ? -12.194 -9.087 -0.562 1.00 90.62 166 LYS A C 1
ATOM 1343 O O . LYS A 1 166 ? -11.952 -9.280 -1.750 1.00 90.62 166 LYS A O 1
ATOM 1348 N N . ILE A 1 167 ? -11.293 -9.287 0.400 1.00 92.31 167 ILE A N 1
ATOM 1349 C CA . ILE A 1 167 ? -9.976 -9.889 0.171 1.00 92.31 167 ILE A CA 1
ATOM 1350 C C . ILE A 1 167 ? -10.154 -11.397 -0.003 1.00 92.31 167 ILE A C 1
ATOM 1352 O O . ILE A 1 167 ? -10.824 -12.043 0.809 1.00 92.31 167 ILE A O 1
ATOM 1356 N N . VAL A 1 168 ? -9.558 -11.962 -1.053 1.00 93.31 168 VAL A N 1
ATOM 1357 C CA . VAL A 1 168 ? -9.807 -13.353 -1.463 1.00 93.31 168 VAL A CA 1
ATOM 1358 C C . VAL A 1 168 ? -8.665 -14.306 -1.116 1.00 93.31 168 VAL A C 1
ATOM 1360 O O . VAL A 1 168 ? -8.921 -15.483 -0.858 1.00 93.31 168 VAL A O 1
ATOM 1363 N N . LEU A 1 169 ? -7.418 -13.833 -1.104 1.00 93.69 169 LEU A N 1
ATOM 1364 C CA . LEU A 1 169 ? -6.241 -14.660 -0.845 1.00 93.69 169 LEU A CA 1
ATOM 1365 C C . LEU A 1 169 ? -6.011 -14.847 0.664 1.00 93.69 169 LEU A C 1
ATOM 1367 O O . LEU A 1 169 ? -5.892 -13.847 1.377 1.00 93.69 169 LEU A O 1
ATOM 1371 N N . PRO A 1 170 ? -5.876 -16.092 1.166 1.00 96.31 170 PRO A N 1
ATOM 1372 C CA . PRO A 1 170 ? -5.691 -16.363 2.595 1.00 96.31 170 PRO A CA 1
ATOM 1373 C C . PRO A 1 170 ? -4.478 -15.658 3.210 1.00 96.31 170 PRO A C 1
ATOM 1375 O O . PRO A 1 170 ? -4.537 -15.156 4.331 1.00 96.31 170 PRO A O 1
ATOM 1378 N N . GLU A 1 171 ? -3.373 -15.590 2.468 1.00 95.75 171 GLU A N 1
ATOM 1379 C CA . GLU A 1 171 ? -2.147 -14.927 2.904 1.00 95.75 171 GLU A CA 1
ATOM 1380 C C . GLU A 1 171 ? -2.363 -13.425 3.107 1.00 95.75 171 GLU A C 1
ATOM 1382 O O . GLU A 1 171 ? -1.801 -12.837 4.028 1.00 95.75 171 GLU A O 1
ATOM 1387 N N . VAL A 1 172 ? -3.207 -12.812 2.273 1.00 95.56 172 VAL A N 1
ATOM 1388 C CA . VAL A 1 172 ? -3.508 -11.381 2.342 1.00 95.56 172 VAL A CA 1
ATOM 1389 C C . VAL A 1 172 ? -4.595 -11.090 3.378 1.00 95.56 172 VAL A C 1
ATOM 1391 O O . VAL A 1 172 ? -4.530 -10.071 4.065 1.00 95.56 172 VAL A O 1
ATOM 1394 N N . GLN A 1 173 ? -5.545 -12.007 3.581 1.00 95.44 173 GLN A N 1
ATOM 1395 C CA . GLN A 1 173 ? -6.507 -11.935 4.687 1.00 95.44 173 GLN A CA 1
ATOM 1396 C C . GLN A 1 173 ? -5.789 -11.864 6.040 1.00 95.44 173 GLN A C 1
ATOM 1398 O O . GLN A 1 173 ? -6.145 -11.031 6.870 1.00 95.44 173 GLN A O 1
ATOM 1403 N N . ALA A 1 174 ? -4.714 -12.639 6.227 1.00 96.00 174 ALA A N 1
ATOM 1404 C CA . ALA A 1 174 ? -3.898 -12.570 7.439 1.00 96.00 174 ALA A CA 1
ATOM 1405 C C . ALA A 1 174 ? -3.283 -11.172 7.667 1.00 96.00 174 ALA A C 1
ATOM 1407 O O . ALA A 1 174 ? -3.216 -10.705 8.804 1.00 96.00 174 ALA A O 1
ATOM 1408 N N . TRP A 1 175 ? -2.876 -10.469 6.601 1.00 97.44 175 TRP A N 1
ATOM 1409 C CA . TRP A 1 175 ? -2.399 -9.082 6.711 1.00 97.44 175 TRP A CA 1
ATOM 1410 C C . TRP A 1 175 ? -3.529 -8.127 7.103 1.00 97.44 175 TRP A C 1
ATOM 1412 O O . TRP A 1 175 ? -3.331 -7.251 7.944 1.00 97.44 175 TRP A O 1
ATOM 1422 N N . ALA A 1 176 ? -4.722 -8.306 6.531 1.00 96.06 176 ALA A N 1
ATOM 1423 C CA . ALA A 1 176 ? -5.887 -7.498 6.874 1.00 96.06 176 ALA A CA 1
ATOM 1424 C C . ALA A 1 176 ? -6.308 -7.684 8.337 1.00 96.06 176 ALA A C 1
ATOM 1426 O O . ALA A 1 176 ? -6.587 -6.703 9.022 1.00 96.06 176 ALA A O 1
ATOM 1427 N N . GLU A 1 177 ? -6.299 -8.921 8.837 1.00 95.12 177 GLU A N 1
ATOM 1428 C CA . GLU A 1 177 ? -6.578 -9.233 10.242 1.00 95.12 177 GLU A CA 1
ATOM 1429 C C . GLU A 1 177 ? -5.599 -8.531 11.189 1.00 95.12 177 GLU A C 1
ATOM 1431 O O . GLU A 1 177 ? -6.015 -7.975 12.207 1.00 95.12 177 GLU A O 1
ATOM 1436 N N . GLU A 1 178 ? -4.307 -8.507 10.852 1.00 95.94 178 GLU A N 1
ATOM 1437 C CA . GLU A 1 178 ? -3.295 -7.803 11.642 1.00 95.94 178 GLU A CA 1
ATOM 1438 C C . GLU A 1 178 ? -3.536 -6.286 11.662 1.00 95.94 178 GLU A C 1
ATOM 1440 O O . GLU A 1 178 ? -3.524 -5.682 12.736 1.00 95.94 178 GLU A O 1
ATOM 1445 N N . ILE A 1 179 ? -3.836 -5.678 10.509 1.00 95.31 179 ILE A N 1
ATOM 1446 C CA . ILE A 1 179 ? -4.142 -4.240 10.402 1.00 95.31 179 ILE A CA 1
ATOM 1447 C C . ILE A 1 179 ? -5.409 -3.884 11.193 1.00 95.31 179 ILE A C 1
ATOM 1449 O O . ILE A 1 179 ? -5.436 -2.893 11.927 1.00 95.31 179 ILE A O 1
ATOM 1453 N N . LEU A 1 180 ? -6.467 -4.691 11.082 1.00 94.25 180 LEU A N 1
ATOM 1454 C CA . LEU A 1 180 ? -7.709 -4.462 11.821 1.00 94.25 180 LEU A CA 1
ATOM 1455 C C . LEU A 1 180 ? -7.512 -4.658 13.325 1.00 94.25 180 LEU A C 1
ATOM 1457 O O . LEU A 1 180 ? -8.046 -3.886 14.117 1.00 94.25 180 LEU A O 1
ATOM 1461 N N . LYS A 1 181 ? -6.684 -5.616 13.743 1.00 93.56 181 LYS A N 1
ATOM 1462 C CA . LYS A 1 181 ? -6.311 -5.763 15.152 1.00 93.56 181 LYS A CA 1
ATOM 1463 C C . LYS A 1 181 ? -5.576 -4.527 15.675 1.00 93.56 181 LYS A C 1
ATOM 1465 O O . LYS A 1 181 ? -5.904 -4.037 16.753 1.00 93.56 181 LYS A O 1
ATOM 1470 N N . GLU A 1 182 ? -4.618 -3.997 14.917 1.00 92.19 182 GLU A N 1
ATOM 1471 C CA . GLU A 1 182 ? -3.931 -2.749 15.264 1.00 92.19 182 GLU A CA 1
ATOM 1472 C C . GLU A 1 182 ? -4.897 -1.559 15.394 1.00 92.19 182 GLU A C 1
ATOM 1474 O O . GLU A 1 182 ? -4.704 -0.677 16.239 1.00 92.19 182 GLU A O 1
ATOM 1479 N N . ARG A 1 183 ? -5.941 -1.526 14.560 1.00 92.12 183 ARG A N 1
ATOM 1480 C CA . ARG A 1 183 ? -7.012 -0.532 14.640 1.00 92.12 183 ARG A CA 1
ATOM 1481 C C . ARG A 1 183 ? -7.821 -0.669 15.928 1.00 92.12 183 ARG A C 1
ATOM 1483 O O . ARG A 1 183 ? -8.035 0.328 16.615 1.00 92.12 183 ARG A O 1
ATOM 1490 N N . GLU A 1 184 ? -8.236 -1.882 16.283 1.00 91.69 184 GLU A N 1
ATOM 1491 C CA . GLU A 1 184 ? -8.961 -2.136 17.536 1.00 91.69 184 GLU A CA 1
ATOM 1492 C C . GLU A 1 184 ? -8.133 -1.722 18.761 1.00 91.69 184 GLU A C 1
ATOM 1494 O O . GLU A 1 184 ? -8.643 -1.090 19.692 1.00 91.69 184 GLU A O 1
ATOM 1499 N N . GLU A 1 185 ? -6.827 -2.008 18.739 1.00 91.00 185 GLU A N 1
ATOM 1500 C CA . GLU A 1 185 ? -5.882 -1.565 19.767 1.00 91.00 185 GLU A CA 1
ATOM 1501 C C . GLU A 1 185 ? -5.812 -0.029 19.853 1.00 91.00 185 GLU A C 1
ATOM 1503 O O . GLU A 1 185 ? -5.826 0.523 20.956 1.00 91.00 185 GLU A O 1
ATOM 1508 N N . PHE A 1 186 ? -5.810 0.678 18.715 1.00 88.44 186 PHE A N 1
ATOM 1509 C CA . PHE A 1 186 ? -5.861 2.145 18.669 1.00 88.44 186 PHE A CA 1
ATOM 1510 C C . PHE A 1 186 ? -7.162 2.711 19.264 1.00 88.44 186 PHE A C 1
ATOM 1512 O O . PHE A 1 186 ? -7.139 3.680 20.038 1.00 88.44 186 PHE A O 1
ATOM 1519 N N . TRP A 1 187 ? -8.312 2.115 18.946 1.00 88.94 187 TRP A N 1
ATOM 1520 C CA . TRP A 1 187 ? -9.590 2.554 19.507 1.00 88.94 187 TRP A CA 1
ATOM 1521 C C . TRP A 1 187 ? -9.739 2.188 20.987 1.00 88.94 187 TRP A C 1
ATOM 1523 O O . TRP A 1 187 ? -10.464 2.889 21.697 1.00 88.94 187 TRP A O 1
ATOM 1533 N N . ALA A 1 188 ? -8.996 1.197 21.489 1.00 86.94 188 ALA A N 1
ATOM 1534 C CA . ALA A 1 188 ? -8.906 0.828 22.905 1.00 86.94 188 ALA A CA 1
ATOM 1535 C C . ALA A 1 188 ? -10.286 0.618 23.567 1.00 86.94 188 ALA A C 1
ATOM 1537 O O . ALA A 1 188 ? -10.527 1.040 24.700 1.00 86.94 188 ALA A O 1
ATOM 1538 N N . GLY A 1 189 ? -11.226 0.018 22.828 1.00 78.44 189 GLY A N 1
ATOM 1539 C CA . GLY A 1 189 ? -12.598 -0.231 23.285 1.00 78.44 189 GLY A CA 1
ATOM 1540 C C . GLY A 1 189 ? -13.524 0.993 23.282 1.00 78.44 189 GLY A C 1
ATOM 1541 O O . GLY A 1 189 ? -14.664 0.899 23.740 1.00 78.44 189 GLY A O 1
ATOM 1542 N N . ARG A 1 190 ? -13.078 2.149 22.767 1.00 86.06 190 ARG A N 1
ATOM 1543 C CA . ARG A 1 190 ? -13.971 3.281 22.474 1.00 86.06 190 ARG A CA 1
ATOM 1544 C C . ARG A 1 190 ? -14.956 2.882 21.375 1.00 86.06 190 ARG A C 1
ATOM 1546 O O . ARG A 1 190 ? -14.614 2.118 20.477 1.00 86.06 190 ARG A O 1
ATOM 1553 N N . LYS A 1 191 ? -16.174 3.428 21.430 1.00 84.12 191 LYS A N 1
ATOM 1554 C CA . LYS A 1 191 ? -17.186 3.191 20.394 1.00 84.12 191 LYS A CA 1
ATOM 1555 C C . LYS A 1 191 ? -16.696 3.749 19.058 1.00 84.12 191 LYS A C 1
ATOM 1557 O O . LYS A 1 191 ? -16.403 4.939 18.980 1.00 84.12 191 LYS A O 1
ATOM 1562 N N . HIS A 1 192 ? -16.677 2.896 18.046 1.00 86.56 192 HIS A N 1
ATOM 1563 C CA . HIS A 1 192 ? -16.314 3.227 16.677 1.00 86.56 192 HIS A CA 1
ATOM 1564 C C . HIS A 1 192 ? -16.997 2.235 15.717 1.00 86.56 192 HIS A C 1
ATOM 1566 O O . HIS A 1 192 ? -17.605 1.258 16.164 1.00 86.56 192 HIS A O 1
ATOM 1572 N N . LEU A 1 193 ? -16.977 2.526 14.420 1.00 83.00 193 LEU A N 1
ATOM 1573 C CA . LEU A 1 193 ? -17.605 1.730 13.376 1.00 83.00 193 LEU A CA 1
ATOM 1574 C C . LEU A 1 193 ? -16.728 0.529 13.022 1.00 83.00 193 LEU A C 1
ATOM 1576 O O . LEU A 1 193 ? -15.523 0.659 12.793 1.00 83.00 193 LEU A O 1
ATOM 1580 N N . VAL A 1 194 ? -17.378 -0.625 12.920 1.00 77.06 194 VAL A N 1
ATOM 1581 C CA . VAL A 1 194 ? -16.825 -1.866 12.384 1.00 77.06 194 VAL A CA 1
ATOM 1582 C C . VAL A 1 194 ? -17.905 -2.452 11.488 1.00 77.06 194 VAL A C 1
ATOM 1584 O O . VAL A 1 194 ? -19.053 -2.565 11.910 1.00 77.06 194 VAL A O 1
ATOM 1587 N N . TYR A 1 195 ? -17.555 -2.773 10.249 1.00 79.81 195 TYR A N 1
ATOM 1588 C CA . TYR A 1 195 ? -18.436 -3.469 9.321 1.00 79.81 195 TYR A CA 1
ATOM 1589 C C . TYR A 1 195 ? -17.849 -4.846 9.021 1.00 79.81 195 TYR A C 1
ATOM 1591 O O . TYR A 1 195 ? -16.638 -5.004 8.859 1.00 79.81 195 TYR A O 1
ATOM 1599 N N . THR A 1 196 ? -18.722 -5.845 8.953 1.00 74.12 196 THR A N 1
ATOM 1600 C CA . THR A 1 196 ? -18.385 -7.252 8.717 1.00 74.12 196 THR A CA 1
ATOM 1601 C C . THR A 1 196 ? -19.216 -7.801 7.560 1.00 74.12 196 THR A C 1
ATOM 1603 O O . THR A 1 196 ? -19.984 -7.082 6.921 1.00 74.12 196 THR A O 1
ATOM 1606 N N . ASN A 1 197 ? -19.097 -9.099 7.277 1.00 68.88 197 ASN A N 1
ATOM 1607 C CA . ASN A 1 197 ? -19.966 -9.759 6.301 1.00 68.88 197 ASN A CA 1
ATOM 1608 C C . ASN A 1 197 ? -21.458 -9.684 6.679 1.00 68.88 197 ASN A C 1
ATOM 1610 O O . ASN A 1 197 ? -22.322 -9.671 5.796 1.00 68.88 197 ASN A O 1
ATOM 1614 N N . GLU A 1 198 ? -21.750 -9.606 7.977 1.00 66.62 198 GLU A N 1
ATOM 1615 C CA . GLU A 1 198 ? -23.086 -9.558 8.568 1.00 66.62 198 GLU A CA 1
ATOM 1616 C C . GLU A 1 198 ? -23.600 -8.122 8.745 1.00 66.62 198 GLU A C 1
ATOM 1618 O O . GLU A 1 198 ? -24.790 -7.868 8.550 1.00 66.62 198 GLU A O 1
ATOM 1623 N N . GLU A 1 199 ? -22.715 -7.179 9.071 1.00 73.19 199 GLU A N 1
ATOM 1624 C CA . GLU A 1 199 ? -23.043 -5.764 9.257 1.00 73.19 199 GLU A CA 1
ATOM 1625 C C . GLU A 1 199 ? -22.416 -4.936 8.134 1.00 73.19 199 GLU A C 1
ATOM 1627 O O . GLU A 1 199 ? -21.216 -4.676 8.140 1.00 73.19 199 GLU A O 1
ATOM 1632 N N . LYS A 1 200 ? -23.235 -4.522 7.159 1.00 71.25 200 LYS A N 1
ATOM 1633 C CA . LYS A 1 200 ? -22.782 -3.794 5.963 1.00 71.25 200 LYS A CA 1
ATOM 1634 C C . LYS A 1 200 ? -23.061 -2.290 6.059 1.00 71.25 200 LYS A C 1
ATOM 1636 O O . LYS A 1 200 ? -24.031 -1.895 6.712 1.00 71.25 200 LYS A O 1
ATOM 1641 N N . PRO A 1 201 ? -22.276 -1.447 5.364 1.00 75.31 201 PRO A N 1
ATOM 1642 C CA . PRO A 1 201 ? -22.631 -0.048 5.143 1.00 75.31 201 PRO A CA 1
ATOM 1643 C C . PRO A 1 201 ? -23.970 0.100 4.395 1.00 75.31 201 PRO A C 1
ATOM 1645 O O . PRO A 1 201 ? -24.482 -0.855 3.815 1.00 75.31 201 PRO A O 1
ATOM 1648 N N . ASP A 1 202 ? -24.519 1.319 4.367 1.00 79.06 202 ASP A N 1
ATOM 1649 C CA . ASP A 1 202 ? -25.702 1.667 3.556 1.00 79.06 202 ASP A CA 1
ATOM 1650 C C . ASP A 1 202 ? -25.532 1.206 2.092 1.00 79.06 202 ASP A C 1
ATOM 1652 O O . ASP A 1 202 ? -24.440 1.320 1.528 1.00 79.06 202 ASP A O 1
ATOM 1656 N N . GLU A 1 203 ? -26.608 0.723 1.461 1.00 72.88 203 GLU A N 1
ATOM 1657 C CA . GLU A 1 203 ? -26.625 0.198 0.087 1.00 72.88 203 GLU A CA 1
ATOM 1658 C C . GLU A 1 203 ? -25.932 1.124 -0.922 1.00 72.88 203 GLU A C 1
ATOM 1660 O O . GLU A 1 203 ? -25.208 0.650 -1.797 1.00 72.88 203 GLU A O 1
ATOM 1665 N N . LYS A 1 204 ? -26.082 2.450 -0.786 1.00 72.81 204 LYS A N 1
ATOM 1666 C CA . LYS A 1 204 ? -25.404 3.410 -1.680 1.00 72.81 204 LYS A CA 1
ATOM 1667 C C . LYS A 1 204 ? -23.883 3.386 -1.536 1.00 72.81 204 LYS A C 1
ATOM 1669 O O . LYS A 1 204 ? -23.174 3.557 -2.524 1.00 72.81 204 LYS A O 1
ATOM 1674 N N . LYS A 1 205 ? -23.388 3.197 -0.313 1.00 70.88 205 LYS A N 1
ATOM 1675 C CA . LYS A 1 205 ? -21.952 3.133 -0.013 1.00 70.88 205 LYS A CA 1
ATOM 1676 C C . LYS A 1 205 ? -21.361 1.792 -0.433 1.00 70.88 205 LYS A C 1
ATOM 1678 O O . LYS A 1 205 ? -20.263 1.762 -0.977 1.00 70.88 205 LYS A O 1
ATOM 1683 N N . VAL A 1 206 ? -22.111 0.706 -0.243 1.00 69.38 206 VAL A N 1
ATOM 1684 C CA . VAL A 1 206 ? -21.736 -0.623 -0.745 1.00 69.38 206 VAL A CA 1
ATOM 1685 C C . VAL A 1 206 ? -21.647 -0.608 -2.268 1.00 69.38 206 VAL A C 1
ATOM 1687 O O . VAL A 1 206 ? -20.650 -1.071 -2.802 1.00 69.38 206 VAL A O 1
ATOM 1690 N N . ALA A 1 207 ? -22.614 0.001 -2.962 1.00 68.81 207 ALA A N 1
ATOM 1691 C CA . ALA A 1 207 ? -22.588 0.113 -4.420 1.00 68.81 207 ALA A CA 1
ATOM 1692 C C . ALA A 1 207 ? -21.373 0.902 -4.936 1.00 68.81 207 ALA A C 1
ATOM 1694 O O . ALA A 1 207 ? -20.755 0.488 -5.909 1.00 68.81 207 ALA A O 1
ATOM 1695 N N . GLN A 1 208 ? -20.996 1.999 -4.270 1.00 68.81 208 GLN A N 1
ATOM 1696 C CA . GLN A 1 208 ? -19.800 2.770 -4.628 1.00 68.81 208 GLN A CA 1
ATOM 1697 C C . GLN A 1 208 ? -18.507 1.971 -4.398 1.00 68.81 208 GLN A C 1
ATOM 1699 O O . GLN A 1 208 ? -17.593 2.016 -5.220 1.00 68.81 208 GLN A O 1
ATOM 1704 N N . ALA A 1 209 ? -18.429 1.233 -3.288 1.00 65.06 209 ALA A N 1
ATOM 1705 C CA . ALA A 1 209 ? -17.293 0.366 -3.002 1.00 65.06 209 ALA A CA 1
ATOM 1706 C C . ALA A 1 209 ? -17.221 -0.818 -3.980 1.00 65.06 209 ALA A C 1
ATOM 1708 O O . ALA A 1 209 ? -16.136 -1.149 -4.435 1.00 65.06 209 ALA A O 1
ATOM 1709 N N . ASP A 1 210 ? -18.352 -1.426 -4.344 1.00 70.38 210 ASP A N 1
ATOM 1710 C CA . ASP A 1 210 ? -18.417 -2.516 -5.321 1.00 70.38 210 ASP A CA 1
ATOM 1711 C C . ASP A 1 210 ? -18.137 -2.019 -6.756 1.00 70.38 210 ASP A C 1
ATOM 1713 O O . ASP A 1 210 ? -17.551 -2.751 -7.546 1.00 70.38 210 ASP A O 1
ATOM 1717 N N . GLU A 1 211 ? -18.483 -0.777 -7.110 1.00 70.38 211 GLU A N 1
ATOM 1718 C CA . GLU A 1 211 ? -18.086 -0.178 -8.395 1.00 70.38 211 GLU A CA 1
ATOM 1719 C C . GLU A 1 211 ? -16.563 -0.035 -8.502 1.00 70.38 211 GLU A C 1
ATOM 1721 O O . GLU A 1 211 ? -15.988 -0.306 -9.554 1.00 70.38 211 GLU A O 1
ATOM 1726 N N . TYR A 1 212 ? -15.911 0.367 -7.410 1.00 67.75 212 TYR A N 1
ATOM 1727 C CA . TYR A 1 212 ? -14.471 0.606 -7.395 1.00 67.75 212 TYR A CA 1
ATOM 1728 C C . TYR A 1 212 ? -13.652 -0.679 -7.164 1.00 67.75 212 TYR A C 1
ATOM 1730 O O . TYR A 1 212 ? -12.634 -0.879 -7.816 1.00 67.75 212 TYR A O 1
ATOM 1738 N N . TYR A 1 213 ? -14.105 -1.569 -6.273 1.00 64.69 213 TYR A N 1
ATOM 1739 C CA . TYR A 1 213 ? -13.365 -2.756 -5.809 1.00 64.69 213 TYR A CA 1
ATOM 1740 C C . TYR A 1 213 ? -14.031 -4.100 -6.135 1.00 64.69 213 TYR A C 1
ATOM 1742 O O . TYR A 1 213 ? -13.439 -5.149 -5.884 1.00 64.69 213 TYR A O 1
ATOM 1750 N N . GLY A 1 214 ? -15.272 -4.110 -6.624 1.00 59.16 214 GLY A N 1
ATOM 1751 C CA . GLY A 1 214 ? -16.079 -5.328 -6.738 1.00 59.16 214 GLY A CA 1
ATOM 1752 C C . GLY A 1 214 ? -15.734 -6.224 -7.921 1.00 59.16 214 GLY A C 1
ATOM 1753 O O . GLY A 1 214 ? -16.236 -7.345 -7.961 1.00 59.16 214 GLY A O 1
ATOM 1754 N N . GLY A 1 215 ? -14.897 -5.765 -8.861 1.00 54.69 215 GLY A N 1
ATOM 1755 C CA . GLY A 1 215 ? -14.575 -6.498 -10.088 1.00 54.69 215 GLY A CA 1
ATOM 1756 C C . GLY A 1 215 ? -15.827 -6.891 -10.893 1.00 54.69 215 GLY A C 1
ATOM 1757 O O . GLY A 1 215 ? -16.969 -6.819 -10.446 1.00 54.69 215 GLY A O 1
ATOM 1758 N N . LYS A 1 216 ? -15.672 -7.356 -12.130 1.00 46.94 216 LYS A N 1
ATOM 1759 C CA . LYS A 1 216 ? -16.811 -7.903 -12.899 1.00 46.94 216 LYS A CA 1
ATOM 1760 C C . LYS A 1 216 ? -17.182 -9.330 -12.462 1.00 46.94 216 LYS A C 1
ATOM 1762 O O . LYS A 1 216 ? -17.550 -10.149 -13.299 1.00 46.94 216 LYS A O 1
ATOM 1767 N N . GLU A 1 217 ? -17.104 -9.662 -11.175 1.00 47.22 217 GLU A N 1
ATOM 1768 C CA . GLU A 1 217 ? -17.266 -11.050 -10.713 1.00 47.22 217 GLU A CA 1
ATOM 1769 C C . GLU A 1 217 ? -18.726 -11.546 -10.656 1.00 47.22 217 GLU A C 1
ATOM 1771 O O . GLU A 1 217 ? -18.955 -12.735 -10.462 1.00 47.22 217 GLU A O 1
ATOM 1776 N N . ASN A 1 218 ? -19.731 -10.707 -10.942 1.00 37.72 218 ASN A N 1
ATOM 1777 C CA . ASN A 1 218 ? -21.148 -11.115 -10.884 1.00 37.72 218 ASN A CA 1
ATOM 1778 C C . ASN A 1 218 ? -21.884 -11.207 -12.236 1.00 37.72 218 ASN A C 1
ATOM 1780 O O . ASN A 1 218 ? -23.095 -11.418 -12.253 1.00 37.72 218 ASN A O 1
ATOM 1784 N N . ALA A 1 219 ? -21.200 -11.082 -13.379 1.00 34.59 219 ALA A N 1
ATOM 1785 C CA . ALA A 1 219 ? -21.869 -11.089 -14.689 1.00 34.59 219 ALA A CA 1
ATOM 1786 C C . ALA A 1 219 ? -21.968 -12.471 -15.375 1.00 34.59 219 ALA A C 1
ATOM 1788 O O . ALA A 1 219 ? -22.632 -12.578 -16.402 1.00 34.59 219 ALA A O 1
ATOM 1789 N N . ILE A 1 220 ? -21.333 -13.532 -14.852 1.00 37.25 220 ILE A N 1
ATOM 1790 C CA . ILE A 1 220 ? -21.182 -14.809 -15.591 1.00 37.25 220 ILE A CA 1
ATOM 1791 C C . ILE A 1 220 ? -22.086 -15.951 -15.074 1.00 37.25 220 ILE A C 1
ATOM 1793 O O . ILE A 1 220 ? -22.228 -16.970 -15.744 1.00 37.25 220 ILE A O 1
ATOM 1797 N N . THR A 1 221 ? -22.788 -15.810 -13.945 1.00 34.06 221 THR A N 1
ATOM 1798 C CA . THR A 1 221 ? -23.570 -16.932 -13.374 1.00 34.06 221 THR A CA 1
ATOM 1799 C C . THR A 1 221 ? -25.065 -16.961 -13.706 1.00 34.06 221 THR A C 1
ATOM 1801 O O . THR A 1 221 ? -25.746 -17.866 -13.236 1.00 34.06 221 THR A O 1
ATOM 1804 N N . ASN A 1 222 ? -25.589 -16.077 -14.564 1.00 34.19 222 ASN A N 1
ATOM 1805 C CA . ASN A 1 222 ? -27.019 -16.069 -14.923 1.00 34.19 222 ASN A CA 1
ATOM 1806 C C . ASN A 1 222 ? -27.304 -16.053 -16.436 1.00 34.19 222 ASN A C 1
ATOM 1808 O O . ASN A 1 222 ? -28.201 -15.357 -16.885 1.00 34.19 222 ASN A O 1
ATOM 1812 N N . GLU A 1 223 ? -26.606 -16.865 -17.232 1.00 36.12 223 GLU A N 1
ATOM 1813 C CA . GLU A 1 223 ? -27.119 -17.302 -18.543 1.00 36.12 223 GLU A CA 1
ATOM 1814 C C . GLU A 1 223 ? -26.714 -18.757 -18.810 1.00 36.12 223 GLU A C 1
ATOM 1816 O O . GLU A 1 223 ? -25.703 -19.032 -19.455 1.00 36.12 223 GLU A O 1
ATOM 1821 N N . LYS A 1 224 ? -27.499 -19.696 -18.265 1.00 35.94 224 LYS A N 1
ATOM 1822 C CA . LYS A 1 224 ? -27.801 -21.020 -18.844 1.00 35.94 224 LYS A CA 1
ATOM 1823 C C . LYS A 1 224 ? -28.790 -21.761 -17.938 1.00 35.94 224 LYS A C 1
ATOM 1825 O O . LYS A 1 224 ? -28.400 -22.504 -17.040 1.00 35.94 224 LYS A O 1
ATOM 1830 N N . ALA A 1 225 ? -30.069 -21.539 -18.217 1.00 32.88 225 ALA A N 1
ATOM 1831 C CA . ALA A 1 225 ? -31.143 -22.507 -18.029 1.00 32.88 225 ALA A CA 1
ATOM 1832 C C . ALA A 1 225 ? -31.771 -22.752 -19.405 1.00 32.88 225 ALA A C 1
ATOM 1834 O O . ALA A 1 225 ? -31.884 -21.761 -20.164 1.00 32.88 225 ALA A O 1
#

Sequence (225 aa):
MSNITKEARDKAGEPTLEATKAQQSWSVEKVIATEFPIILKENTESPVPFFHMLERLKTTKREGWRRFGISRGESISDHMYRMSLITMFAPESLASKINIPHCRVNGGLTGQQIKDIWQEYEDSVTLESKFVHDVDKIELILQMVEYERSEKPQLDLGEFTWVATKIVLPEVQAWAEEILKEREEFWAGRKHLVYTNEEKPDEKKVAQADEYYGGKENAITNEKA

Foldseek 3Di:
DDDDDDPPPPDDDDPPPPPPPDPPPDDPVVCCVPVDPDDQDPPDPDCLSVLVVVVQQQPAADVVVVVVVCPVHGGNVRVLVVQQVVLLPPDPVVPVPDCSCVRHDPRRDDPVRVVVVVVCLQQCPDPVNLVVLLVVLLNVLLVQLVCCVPDDVPDAPQLSLASLQVRDDPVSNVSSVVSVVVSCVSCVPPDGDHADPVRHDDPVSVVVCCVVRVHPVPPPPPPDD